Protein AF-A0A382Q3C6-F1 (afdb_monomer)

Structure (mmCIF, N/CA/C/O backbone):
data_AF-A0A382Q3C6-F1
#
_entry.id   AF-A0A382Q3C6-F1
#
loop_
_atom_site.group_PDB
_atom_site.id
_atom_site.type_symbol
_atom_site.label_atom_id
_atom_site.label_alt_id
_atom_site.label_comp_id
_atom_site.label_asym_id
_atom_site.label_entity_id
_atom_site.label_seq_id
_atom_site.pdbx_PDB_ins_code
_atom_site.Cartn_x
_atom_site.Cartn_y
_atom_site.Cartn_z
_atom_site.occupancy
_atom_site.B_iso_or_equiv
_atom_site.auth_seq_id
_atom_site.auth_comp_id
_atom_site.auth_asym_id
_atom_site.auth_atom_id
_atom_site.pdbx_PDB_model_num
ATOM 1 N N . MET A 1 1 ? 88.221 -19.855 -51.950 1.00 51.19 1 MET A N 1
ATOM 2 C CA . MET A 1 1 ? 87.990 -19.784 -50.490 1.00 51.19 1 MET A CA 1
ATOM 3 C C . MET A 1 1 ? 87.296 -18.455 -50.205 1.00 51.19 1 MET A C 1
ATOM 5 O O . MET A 1 1 ? 87.700 -17.485 -50.833 1.00 51.19 1 MET A O 1
ATOM 9 N N . SER A 1 2 ? 86.303 -18.447 -49.304 1.00 45.22 2 SER A N 1
ATOM 10 C CA . SER A 1 2 ? 85.483 -17.310 -48.817 1.00 45.22 2 SER A CA 1
ATOM 11 C C . SER A 1 2 ? 84.097 -17.150 -49.473 1.00 45.22 2 SER A C 1
ATOM 13 O O . SER A 1 2 ? 83.956 -16.713 -50.609 1.00 45.22 2 SER A O 1
ATOM 15 N N . THR A 1 3 ? 83.084 -17.561 -48.707 1.00 49.50 3 THR A N 1
ATOM 16 C CA . THR A 1 3 ? 81.627 -17.556 -48.933 1.00 49.50 3 THR A CA 1
ATOM 17 C C . THR A 1 3 ? 80.999 -16.161 -48.790 1.00 49.50 3 THR A C 1
ATOM 19 O O . THR A 1 3 ? 81.491 -15.381 -47.973 1.00 49.50 3 THR A O 1
ATOM 22 N N . PRO A 1 4 ? 79.880 -15.846 -49.476 1.00 53.28 4 PRO A N 1
ATOM 23 C CA . PRO A 1 4 ? 79.080 -14.667 -49.153 1.00 53.28 4 PRO A CA 1
ATOM 24 C C . PRO A 1 4 ? 78.303 -14.895 -47.845 1.00 53.28 4 PRO A C 1
ATOM 26 O O . PRO A 1 4 ? 77.873 -16.010 -47.557 1.00 53.28 4 PRO A O 1
ATOM 29 N N . GLY A 1 5 ? 78.178 -13.843 -47.035 1.00 53.03 5 GLY A N 1
ATOM 30 C CA . GLY A 1 5 ? 77.416 -13.843 -45.789 1.00 53.03 5 GLY A CA 1
ATOM 31 C C . GLY A 1 5 ? 75.919 -13.704 -46.052 1.00 53.03 5 GLY A C 1
ATOM 32 O O . GLY A 1 5 ? 75.487 -12.833 -46.803 1.00 53.03 5 GLY A O 1
ATOM 33 N N . ASN A 1 6 ? 75.135 -14.567 -45.414 1.00 51.16 6 ASN A N 1
ATOM 34 C CA . ASN A 1 6 ? 73.684 -14.604 -45.532 1.00 51.16 6 ASN A CA 1
ATOM 35 C C . ASN A 1 6 ? 73.108 -13.791 -44.366 1.00 51.16 6 ASN A C 1
ATOM 37 O O . ASN A 1 6 ? 73.085 -14.268 -43.230 1.00 51.16 6 ASN A O 1
ATOM 41 N N . GLU A 1 7 ? 72.639 -12.574 -44.624 1.00 54.22 7 GLU A N 1
ATOM 42 C CA . GLU A 1 7 ? 71.871 -11.807 -43.642 1.00 54.22 7 GLU A CA 1
ATOM 43 C C . GLU A 1 7 ? 70.450 -12.377 -43.551 1.00 54.22 7 GLU A C 1
ATOM 45 O O . GLU A 1 7 ? 69.599 -12.181 -44.419 1.00 54.22 7 GLU A O 1
ATOM 50 N N . SER A 1 8 ? 70.205 -13.147 -42.492 1.00 49.78 8 SER A N 1
ATOM 51 C CA . SER A 1 8 ? 68.915 -13.775 -42.217 1.00 49.78 8 SER A CA 1
ATOM 52 C C . SER A 1 8 ? 68.006 -12.792 -41.469 1.00 49.78 8 SER A C 1
ATOM 54 O O . SER A 1 8 ? 68.088 -12.645 -40.248 1.00 49.78 8 SER A O 1
ATOM 56 N N . TYR A 1 9 ? 67.131 -12.088 -42.193 1.00 54.56 9 TYR A N 1
ATOM 57 C CA . TYR A 1 9 ? 66.094 -11.249 -41.586 1.00 54.56 9 TYR A CA 1
ATOM 58 C C . TYR A 1 9 ? 64.973 -12.127 -41.009 1.00 54.56 9 TYR A C 1
ATOM 60 O O . TYR A 1 9 ? 64.107 -12.649 -41.713 1.00 54.56 9 TYR A O 1
ATOM 68 N N . SER A 1 10 ? 64.987 -12.274 -39.683 1.00 53.72 10 SER A N 1
ATOM 69 C CA . SER A 1 10 ? 63.956 -12.949 -38.892 1.00 53.72 10 SER A CA 1
ATOM 70 C C . SER A 1 10 ? 62.594 -12.255 -39.049 1.00 53.72 10 SER A C 1
ATOM 72 O O . SER A 1 10 ? 62.256 -11.296 -38.354 1.00 53.72 10 SER A O 1
ATOM 74 N N . THR A 1 11 ? 61.768 -12.787 -39.951 1.00 53.44 11 THR A N 1
ATOM 75 C CA . THR A 1 11 ? 60.367 -12.382 -40.176 1.00 53.44 11 THR A CA 1
ATOM 76 C C . THR A 1 11 ? 59.434 -13.031 -39.134 1.00 53.44 11 THR A C 1
ATOM 78 O O . THR A 1 11 ? 58.303 -13.394 -39.423 1.00 53.44 11 THR A O 1
ATOM 81 N N . GLY A 1 12 ? 59.905 -13.220 -37.895 1.00 56.06 12 GLY A N 1
ATOM 82 C CA . GLY A 1 12 ? 59.174 -13.947 -36.846 1.00 56.06 12 GLY A CA 1
ATOM 83 C C . GLY A 1 12 ? 58.426 -13.064 -35.842 1.00 56.06 12 GLY A C 1
ATOM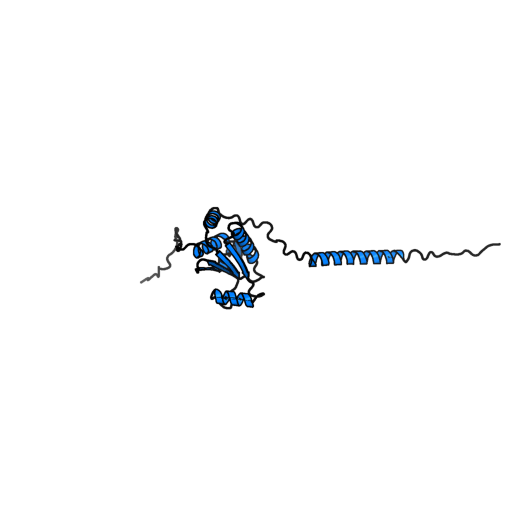 84 O O . GLY A 1 12 ? 57.574 -13.550 -35.108 1.00 56.06 12 GLY A O 1
ATOM 85 N N . ARG A 1 13 ? 58.716 -11.755 -35.784 1.00 55.28 13 ARG A N 1
ATOM 86 C CA . ARG A 1 13 ? 58.197 -10.873 -34.714 1.00 55.28 13 ARG A CA 1
ATOM 87 C C . ARG A 1 13 ? 57.010 -9.990 -35.092 1.00 55.28 13 ARG A C 1
ATOM 89 O O . ARG A 1 13 ? 56.472 -9.313 -34.224 1.00 55.28 13 ARG A O 1
ATOM 96 N N . ARG A 1 14 ? 56.562 -9.995 -36.351 1.00 53.44 14 ARG A N 1
ATOM 97 C CA . ARG A 1 14 ? 55.447 -9.128 -36.786 1.00 53.44 14 ARG A CA 1
ATOM 98 C C . ARG A 1 14 ? 54.067 -9.740 -36.547 1.00 53.44 14 ARG A C 1
ATOM 100 O O . ARG A 1 14 ? 53.105 -8.993 -36.502 1.00 53.44 14 ARG A O 1
ATOM 107 N N . TRP A 1 15 ? 53.967 -11.055 -36.349 1.00 53.06 15 TRP A N 1
ATOM 108 C CA . TRP A 1 15 ? 52.686 -11.754 -36.154 1.00 53.06 15 TRP A CA 1
ATOM 109 C C . TRP A 1 15 ? 52.261 -11.845 -34.681 1.00 53.06 15 TRP A C 1
ATOM 111 O O . TRP A 1 15 ? 51.069 -11.876 -34.393 1.00 53.06 15 TRP A O 1
ATOM 121 N N . GLY A 1 16 ? 53.207 -11.798 -33.735 1.00 58.09 16 GLY A N 1
ATOM 122 C CA . GLY A 1 16 ? 52.897 -11.853 -32.300 1.00 58.09 16 GLY A CA 1
ATOM 123 C C . GLY A 1 16 ? 52.079 -10.654 -31.800 1.00 58.09 16 GLY A C 1
ATOM 124 O O . GLY A 1 16 ? 51.206 -10.818 -30.953 1.00 58.09 16 GLY A O 1
ATOM 125 N N . GLY A 1 17 ? 52.300 -9.463 -32.372 1.00 61.81 17 GLY A N 1
ATOM 126 C CA . GLY A 1 17 ? 51.526 -8.263 -32.034 1.00 61.81 17 GLY A CA 1
ATOM 127 C C . GLY A 1 17 ? 50.055 -8.371 -32.444 1.00 61.81 17 GLY A C 1
ATOM 128 O O . GLY A 1 17 ? 49.174 -8.072 -31.645 1.00 61.81 17 GLY A O 1
ATOM 129 N N . TRP A 1 18 ? 49.783 -8.880 -33.650 1.00 64.19 18 TRP A N 1
ATOM 130 C CA . TRP A 1 18 ? 48.417 -9.065 -34.153 1.00 64.19 18 TRP A CA 1
ATOM 131 C C . TRP A 1 18 ? 47.647 -10.128 -33.375 1.00 64.19 18 TRP A C 1
ATOM 133 O O . TRP A 1 18 ? 46.469 -9.930 -33.093 1.00 64.19 18 TRP A O 1
ATOM 143 N N . VAL A 1 19 ? 48.310 -11.216 -32.972 1.00 75.00 19 VAL A N 1
ATOM 144 C CA . VAL A 1 19 ? 47.696 -12.248 -32.122 1.00 75.00 19 VAL A CA 1
ATOM 145 C C . VAL A 1 19 ? 47.321 -11.674 -30.757 1.00 75.00 19 VAL A C 1
ATOM 147 O O . VAL A 1 19 ? 46.220 -11.922 -30.274 1.00 75.00 19 VAL A O 1
ATOM 150 N N . ASN A 1 20 ? 48.186 -10.850 -30.160 1.00 76.81 20 ASN A N 1
ATOM 151 C CA . ASN A 1 20 ? 47.896 -10.240 -28.864 1.00 76.81 20 ASN A CA 1
ATOM 152 C C . ASN A 1 20 ? 46.769 -9.193 -28.959 1.00 76.81 20 ASN A C 1
ATOM 154 O O . ASN A 1 20 ? 45.892 -9.143 -28.100 1.00 76.81 20 ASN A O 1
ATOM 158 N N . CYS A 1 21 ? 46.732 -8.405 -30.040 1.00 79.19 21 CYS A N 1
ATOM 159 C CA . CYS A 1 21 ? 45.621 -7.492 -30.319 1.00 79.19 21 CYS A CA 1
ATOM 160 C C . CYS A 1 21 ? 44.302 -8.244 -30.540 1.00 79.19 21 CYS A C 1
ATOM 162 O O . CYS A 1 21 ? 43.280 -7.853 -29.981 1.00 79.19 21 CYS A O 1
ATOM 164 N N . ALA A 1 22 ? 44.315 -9.338 -31.305 1.00 83.56 22 ALA A N 1
ATOM 165 C CA . ALA A 1 22 ? 43.134 -10.169 -31.519 1.00 83.56 22 ALA A CA 1
ATOM 166 C C . ALA A 1 22 ? 42.627 -10.775 -30.201 1.00 83.56 22 ALA A C 1
ATOM 168 O O . ALA A 1 22 ? 41.426 -10.756 -29.934 1.00 83.56 22 ALA A O 1
ATOM 169 N N . LEU A 1 23 ? 43.539 -11.239 -29.342 1.00 86.38 23 LEU A N 1
ATOM 170 C CA . LEU A 1 23 ? 43.214 -11.782 -28.025 1.00 86.38 23 LEU A CA 1
ATOM 171 C C . LEU A 1 23 ? 42.621 -10.720 -27.084 1.00 86.38 23 LEU A C 1
ATOM 173 O O . LEU A 1 23 ? 41.664 -10.999 -26.358 1.00 86.38 23 LEU A O 1
ATOM 177 N N . ALA A 1 24 ? 43.142 -9.492 -27.123 1.00 82.94 24 ALA A N 1
ATOM 178 C CA . ALA A 1 24 ? 42.605 -8.373 -26.354 1.00 82.94 24 ALA A CA 1
ATOM 179 C C . ALA A 1 24 ? 41.190 -7.990 -26.818 1.00 82.94 24 ALA A C 1
ATOM 181 O O . ALA A 1 24 ? 40.288 -7.856 -25.991 1.00 82.94 24 ALA A O 1
ATOM 182 N N . VAL A 1 25 ? 40.962 -7.885 -28.132 1.00 89.06 25 VAL A N 1
ATOM 183 C CA . VAL A 1 25 ? 39.633 -7.588 -28.699 1.00 89.06 25 VAL A CA 1
ATOM 184 C C . VAL A 1 25 ? 38.629 -8.689 -28.355 1.00 89.06 25 VAL A C 1
ATOM 186 O O . VAL A 1 25 ? 37.508 -8.390 -27.942 1.00 89.06 25 VAL A O 1
ATOM 189 N N . LEU A 1 26 ? 39.037 -9.957 -28.450 1.00 91.06 26 LEU A N 1
ATOM 190 C CA . LEU A 1 26 ? 38.205 -11.097 -28.068 1.00 91.06 26 LEU A CA 1
ATOM 191 C C . LEU A 1 26 ? 37.822 -11.042 -26.580 1.00 91.06 26 LEU A C 1
ATOM 193 O O . LEU A 1 26 ? 36.671 -11.286 -26.230 1.00 91.06 26 LEU A O 1
ATOM 197 N N . SER A 1 27 ? 38.765 -10.667 -25.712 1.00 87.31 27 SER A N 1
ATOM 198 C CA . SER A 1 27 ? 38.528 -10.528 -24.270 1.00 87.31 27 SER A CA 1
ATOM 199 C C . SER A 1 27 ? 37.534 -9.406 -23.955 1.00 87.31 27 SER A C 1
ATOM 201 O O . SER A 1 27 ? 36.624 -9.596 -23.150 1.00 87.31 27 SER A O 1
ATOM 203 N N . VAL A 1 28 ? 37.649 -8.254 -24.625 1.00 90.50 28 VAL A N 1
ATOM 204 C CA . VAL A 1 28 ? 36.696 -7.140 -24.470 1.00 90.50 28 VAL A CA 1
ATOM 205 C C . VAL A 1 28 ? 35.302 -7.542 -24.950 1.00 90.50 28 VAL A C 1
ATOM 207 O O . VAL A 1 28 ? 34.317 -7.256 -24.271 1.00 90.50 28 VAL A O 1
ATOM 210 N N . LEU A 1 29 ? 35.203 -8.253 -26.076 1.00 91.75 29 LEU A N 1
ATOM 211 C CA . LEU A 1 29 ? 33.927 -8.769 -26.574 1.00 91.75 29 LEU A CA 1
ATOM 212 C C . LEU A 1 29 ? 33.317 -9.808 -25.631 1.00 91.75 29 LEU A C 1
ATOM 214 O O . LEU A 1 29 ? 32.110 -9.779 -25.412 1.00 91.75 29 LEU A O 1
ATOM 218 N N . ALA A 1 30 ? 34.126 -10.684 -25.033 1.00 88.69 30 ALA A N 1
ATOM 219 C CA . ALA A 1 30 ? 33.662 -11.654 -24.045 1.00 88.69 30 ALA A CA 1
ATOM 220 C C . ALA A 1 30 ? 33.126 -10.965 -22.780 1.00 88.69 30 ALA A C 1
ATOM 222 O O . ALA A 1 30 ? 32.053 -11.323 -22.298 1.00 88.69 30 ALA A O 1
ATOM 223 N N . LEU A 1 31 ? 33.816 -9.932 -22.283 1.00 90.50 31 LEU A N 1
ATOM 224 C CA . LEU A 1 31 ? 33.341 -9.122 -21.158 1.00 90.50 31 LEU A CA 1
ATOM 225 C C . LEU A 1 31 ? 32.058 -8.362 -21.505 1.00 90.50 31 LEU A C 1
ATOM 227 O O . LEU A 1 31 ? 31.129 -8.353 -20.703 1.00 90.50 31 LEU A O 1
ATOM 231 N N . ALA A 1 32 ? 31.964 -7.774 -22.700 1.00 86.19 32 ALA A N 1
ATOM 232 C CA . ALA A 1 32 ? 30.757 -7.089 -23.157 1.00 86.19 32 ALA A CA 1
ATOM 233 C C . ALA A 1 32 ? 29.581 -8.062 -23.323 1.00 86.19 32 ALA A C 1
ATOM 235 O O . ALA A 1 32 ? 28.468 -7.762 -22.898 1.00 86.19 32 ALA A O 1
ATOM 236 N N . ALA A 1 33 ? 29.822 -9.249 -23.882 1.00 85.62 33 ALA A N 1
ATOM 237 C CA . ALA A 1 33 ? 28.822 -10.301 -24.013 1.00 85.62 33 ALA A CA 1
ATOM 238 C C . ALA A 1 33 ? 28.379 -10.828 -22.646 1.00 85.62 33 ALA A C 1
ATOM 240 O O . ALA A 1 33 ? 27.190 -11.036 -22.446 1.00 85.62 33 ALA A O 1
ATOM 241 N N . MET A 1 34 ? 29.295 -10.986 -21.687 1.00 84.62 34 MET A N 1
ATOM 242 C CA . MET A 1 34 ? 28.966 -11.409 -20.327 1.00 84.62 34 MET A CA 1
ATOM 243 C C . MET A 1 34 ? 28.228 -10.315 -19.554 1.00 84.62 34 MET A C 1
ATOM 245 O O . MET A 1 34 ? 27.252 -10.620 -18.883 1.00 84.62 34 MET A O 1
ATOM 249 N N . ALA A 1 35 ? 28.609 -9.045 -19.705 1.00 79.06 35 ALA A N 1
ATOM 250 C CA . ALA A 1 35 ? 27.895 -7.905 -19.132 1.00 79.06 35 ALA A CA 1
ATOM 251 C C . ALA A 1 35 ? 26.496 -7.737 -19.744 1.00 79.06 35 ALA A C 1
ATOM 253 O O . ALA A 1 35 ? 25.543 -7.419 -19.034 1.00 79.06 35 ALA A O 1
ATOM 254 N N . ASN A 1 36 ? 26.350 -7.995 -21.045 1.00 83.44 36 ASN A N 1
ATOM 255 C CA . ASN A 1 36 ? 25.067 -7.949 -21.740 1.00 83.44 36 ASN A CA 1
ATOM 256 C C . ASN A 1 36 ? 24.196 -9.166 -21.391 1.00 83.44 36 ASN A C 1
ATOM 258 O O . ASN A 1 36 ? 23.018 -9.021 -21.088 1.00 83.44 36 ASN A O 1
ATOM 262 N N . TYR A 1 37 ? 24.780 -10.363 -21.324 1.00 80.88 37 TYR A N 1
ATOM 263 C CA . TYR A 1 37 ? 24.102 -11.573 -20.862 1.00 80.88 37 TYR A CA 1
ATOM 264 C C . TYR A 1 37 ? 23.666 -11.439 -19.401 1.00 80.88 37 TYR A C 1
ATOM 266 O O . TYR A 1 37 ? 22.549 -11.817 -19.055 1.00 80.88 37 TYR A O 1
ATOM 274 N N . LEU A 1 38 ? 24.503 -10.833 -18.553 1.00 71.81 38 LEU A N 1
ATOM 275 C CA . LEU A 1 38 ? 24.147 -10.495 -17.183 1.00 71.81 38 LEU A CA 1
ATOM 276 C C . LEU A 1 38 ? 23.078 -9.398 -17.158 1.00 71.81 38 LEU A C 1
ATOM 278 O O . LEU A 1 38 ? 22.127 -9.546 -16.420 1.00 71.81 38 LEU A O 1
ATOM 282 N N . SER A 1 39 ? 23.118 -8.378 -18.015 1.00 61.88 39 SER A N 1
ATOM 283 C CA . SER A 1 39 ? 22.039 -7.373 -18.096 1.00 61.88 39 SER A CA 1
ATOM 284 C C . SER A 1 39 ? 20.705 -7.962 -18.571 1.00 61.88 39 SER A C 1
ATOM 286 O O . SER A 1 39 ? 19.646 -7.539 -18.115 1.00 61.88 39 SER A O 1
ATOM 288 N N . TYR A 1 40 ? 20.738 -8.959 -19.458 1.00 65.25 40 TYR A N 1
ATOM 289 C CA . TYR A 1 40 ? 19.542 -9.630 -19.969 1.00 65.25 40 TYR A CA 1
ATOM 290 C C . TYR A 1 40 ? 18.978 -10.654 -18.969 1.00 65.25 40 TYR A C 1
ATOM 292 O O . TYR A 1 40 ? 17.766 -10.749 -18.790 1.00 65.25 40 TYR A O 1
ATOM 300 N N . ARG A 1 41 ? 19.845 -11.410 -18.278 1.00 61.84 41 ARG A N 1
ATOM 301 C CA . ARG A 1 41 ? 19.468 -12.431 -17.277 1.00 61.84 41 ARG A CA 1
ATOM 302 C C . ARG A 1 41 ? 19.195 -11.829 -15.890 1.00 61.84 41 ARG A C 1
ATOM 304 O O . ARG A 1 41 ? 18.350 -12.339 -15.164 1.00 61.84 41 ARG A O 1
ATOM 311 N N . HIS A 1 42 ? 19.900 -10.757 -15.545 1.00 48.28 42 HIS A N 1
ATOM 312 C CA . HIS A 1 42 ? 19.768 -9.923 -14.349 1.00 48.28 42 HIS A CA 1
ATOM 313 C C . HIS A 1 42 ? 19.306 -8.513 -14.750 1.00 48.28 42 HIS A C 1
ATOM 315 O O . HIS A 1 42 ? 19.868 -7.506 -14.315 1.00 48.28 42 HIS A O 1
ATOM 321 N N . TYR A 1 43 ? 18.182 -8.417 -15.474 1.00 42.31 43 TYR A N 1
ATOM 322 C CA . TYR A 1 43 ? 17.296 -7.256 -15.315 1.00 42.31 43 TYR A CA 1
ATOM 323 C C . TYR A 1 43 ? 16.638 -7.366 -13.938 1.00 42.31 43 TYR A C 1
ATOM 325 O O . TYR A 1 43 ? 15.433 -7.570 -13.774 1.00 42.31 43 TYR A O 1
ATOM 333 N N . THR A 1 44 ? 17.482 -7.340 -12.916 1.00 43.38 44 THR A N 1
ATOM 334 C CA . THR A 1 44 ? 17.092 -7.400 -11.535 1.00 43.38 44 THR A CA 1
ATOM 335 C C . THR A 1 44 ? 16.392 -6.081 -11.284 1.00 43.38 44 THR A C 1
ATOM 337 O O . THR A 1 44 ? 16.998 -5.072 -10.944 1.00 43.38 44 THR A O 1
ATOM 340 N N . ARG A 1 45 ? 15.062 -6.115 -11.356 1.00 43.84 45 ARG A N 1
ATOM 341 C CA . ARG A 1 45 ? 14.213 -5.356 -10.436 1.00 43.84 45 ARG A CA 1
ATOM 342 C C . ARG A 1 45 ? 14.476 -5.833 -8.989 1.00 43.84 45 ARG A C 1
ATOM 344 O O . ARG A 1 45 ? 13.537 -6.097 -8.246 1.00 43.84 45 ARG A O 1
ATOM 351 N N . ALA A 1 46 ? 15.744 -6.008 -8.608 1.00 41.84 46 ALA A N 1
ATOM 352 C CA . ALA A 1 46 ? 16.162 -6.273 -7.250 1.00 41.84 46 ALA A CA 1
ATOM 353 C C . ALA A 1 46 ? 16.137 -4.929 -6.548 1.00 41.84 46 ALA A C 1
ATOM 355 O O . ALA A 1 46 ? 17.032 -4.102 -6.683 1.00 41.84 46 ALA A O 1
ATOM 356 N N . SER A 1 47 ? 15.031 -4.743 -5.836 1.00 41.97 47 SER A N 1
ATOM 357 C CA . SER A 1 47 ? 15.107 -4.345 -4.440 1.00 41.97 47 SER A CA 1
ATOM 358 C C . SER A 1 47 ? 15.952 -3.104 -4.161 1.00 41.97 47 SER A C 1
ATOM 360 O O . SER A 1 47 ? 16.813 -3.121 -3.293 1.00 41.97 47 SER A O 1
ATOM 362 N N . VAL A 1 48 ? 15.553 -1.963 -4.732 1.00 43.94 48 VAL A N 1
ATOM 363 C CA . VAL A 1 48 ? 15.635 -0.684 -3.991 1.00 43.94 48 VAL A CA 1
ATOM 364 C C . VAL A 1 48 ? 14.523 -0.668 -2.926 1.00 43.94 48 VAL A C 1
ATOM 366 O O . VAL A 1 48 ? 13.652 0.192 -2.890 1.00 43.94 48 VAL A O 1
ATOM 369 N N . ALA A 1 49 ? 14.496 -1.725 -2.125 1.00 49.25 49 ALA A N 1
ATOM 370 C CA . ALA A 1 49 ? 13.707 -1.899 -0.914 1.00 49.25 49 ALA A CA 1
ATOM 371 C C . ALA A 1 49 ? 14.646 -2.347 0.217 1.00 49.25 49 ALA A C 1
ATOM 373 O O . ALA A 1 49 ? 14.224 -2.936 1.205 1.00 49.25 49 ALA A O 1
ATOM 374 N N . GLU A 1 50 ? 15.949 -2.125 0.039 1.00 38.75 50 GLU A N 1
ATOM 375 C CA . GLU A 1 50 ? 16.955 -2.402 1.043 1.00 38.75 50 GLU A CA 1
ATOM 376 C C . GLU A 1 50 ? 16.878 -1.265 2.072 1.00 38.75 50 GLU A C 1
ATOM 378 O O . GLU A 1 50 ? 17.345 -0.152 1.840 1.00 38.75 50 GLU A O 1
ATOM 383 N N . ASN A 1 51 ? 16.205 -1.562 3.186 1.00 41.56 51 ASN A N 1
ATOM 384 C CA . ASN A 1 51 ? 16.166 -0.782 4.427 1.00 41.56 51 ASN A CA 1
ATOM 385 C C . ASN A 1 51 ? 15.319 0.497 4.410 1.00 41.56 51 ASN A C 1
ATOM 387 O O . ASN A 1 51 ? 15.793 1.583 4.740 1.00 41.56 51 ASN A O 1
ATOM 391 N N . ILE A 1 52 ? 14.027 0.372 4.106 1.00 52.19 52 ILE A N 1
ATOM 392 C CA . ILE A 1 52 ? 13.059 1.322 4.666 1.00 52.19 52 ILE A CA 1
ATOM 393 C C . ILE A 1 52 ? 12.467 0.630 5.898 1.00 52.19 52 ILE A C 1
ATOM 395 O O . ILE A 1 52 ? 11.537 -0.165 5.764 1.00 52.19 52 ILE A O 1
ATOM 399 N N . ASP A 1 53 ? 13.031 0.904 7.079 1.00 54.69 53 ASP A N 1
ATOM 400 C CA . ASP A 1 53 ? 12.493 0.469 8.378 1.00 54.69 53 ASP A CA 1
ATOM 401 C C . ASP A 1 53 ? 11.143 1.158 8.627 1.00 54.69 53 ASP A C 1
ATOM 403 O O . ASP A 1 53 ? 11.022 2.167 9.319 1.00 54.69 53 ASP A O 1
ATOM 407 N N . LEU A 1 54 ? 10.097 0.636 7.993 1.00 64.50 54 LEU A N 1
ATOM 408 C CA . LEU A 1 54 ? 8.713 0.991 8.277 1.00 64.50 54 LEU A CA 1
ATOM 409 C C . LEU A 1 54 ? 8.248 0.102 9.427 1.00 64.50 54 LEU A C 1
ATOM 411 O O . LEU A 1 54 ? 7.494 -0.841 9.194 1.00 64.50 54 LEU A O 1
ATOM 415 N N . GLU A 1 55 ? 8.737 0.312 10.650 1.00 69.31 55 GLU A N 1
ATOM 416 C CA . GLU A 1 55 ? 8.200 -0.380 11.829 1.00 69.31 55 GLU A CA 1
ATOM 417 C C . GLU A 1 55 ? 6.733 0.006 12.046 1.00 69.31 55 GLU A C 1
ATOM 419 O O . GLU A 1 55 ? 6.356 1.161 11.871 1.00 69.31 55 GLU A O 1
ATOM 424 N N . PHE A 1 56 ? 5.888 -0.979 12.373 1.00 80.12 56 PHE A N 1
ATOM 425 C CA . PHE A 1 56 ? 4.481 -0.698 12.641 1.00 80.12 56 PHE A CA 1
ATOM 426 C C . PHE A 1 56 ? 4.346 -0.225 14.077 1.00 80.12 56 PHE A C 1
ATOM 428 O O . PHE A 1 56 ? 5.003 -0.743 14.979 1.00 80.12 56 PHE A O 1
ATOM 435 N N . SER A 1 57 ? 3.427 0.703 14.313 1.00 80.94 57 SER A N 1
ATOM 436 C CA . SER A 1 57 ? 2.992 0.968 15.674 1.00 80.94 57 SER A CA 1
ATOM 437 C C . SER A 1 57 ? 2.290 -0.262 16.260 1.00 80.94 57 SER A C 1
ATOM 439 O O . SER A 1 57 ? 1.568 -0.991 15.572 1.00 80.94 57 SER A O 1
ATOM 441 N N . SER A 1 58 ? 2.419 -0.448 17.574 1.00 80.75 58 SER A N 1
ATOM 442 C CA . SER A 1 58 ? 1.735 -1.520 18.313 1.00 80.75 58 SER A CA 1
ATOM 443 C C . SER A 1 58 ? 0.214 -1.526 18.099 1.00 80.75 58 SER A C 1
ATOM 445 O O . SER A 1 58 ? -0.423 -2.577 18.133 1.00 80.75 58 SER A O 1
ATOM 447 N N . ARG A 1 59 ? -0.385 -0.359 17.821 1.00 81.44 59 ARG A N 1
ATOM 448 C CA . ARG A 1 59 ? -1.814 -0.226 17.499 1.00 81.44 59 ARG A CA 1
ATOM 449 C C . ARG A 1 59 ? -2.170 -0.853 16.153 1.00 81.44 59 ARG A C 1
ATOM 451 O O . ARG A 1 59 ? -3.185 -1.540 16.066 1.00 81.44 59 ARG A O 1
ATOM 458 N N . THR A 1 60 ? -1.353 -0.627 15.125 1.00 85.69 60 THR A N 1
ATOM 459 C CA . THR A 1 60 ? -1.568 -1.206 13.792 1.00 85.69 60 THR A CA 1
ATOM 460 C C . THR A 1 60 ? -1.459 -2.726 13.843 1.00 85.69 60 THR A C 1
ATOM 462 O O . THR A 1 60 ? -2.308 -3.414 13.286 1.00 85.69 60 THR A O 1
ATOM 465 N N . GLU A 1 61 ? -0.486 -3.268 14.578 1.00 87.06 61 GLU A N 1
ATOM 466 C CA . GLU A 1 61 ? -0.353 -4.721 14.730 1.00 87.06 61 GLU A CA 1
ATOM 467 C C . GLU A 1 61 ? -1.568 -5.362 15.406 1.00 87.06 61 GLU A C 1
ATOM 469 O O . GLU A 1 61 ? -2.061 -6.388 14.940 1.00 87.06 61 GLU A O 1
ATOM 474 N N . LEU A 1 62 ? -2.081 -4.757 16.482 1.00 86.44 62 LEU A N 1
ATOM 475 C CA . LEU A 1 62 ? -3.281 -5.253 17.159 1.00 86.44 62 LEU A CA 1
ATOM 476 C C . LEU A 1 62 ? -4.504 -5.227 16.237 1.00 86.44 62 LEU A C 1
ATOM 478 O O . LEU A 1 62 ? -5.240 -6.210 16.180 1.00 86.44 62 LEU A O 1
ATOM 482 N N . MET A 1 63 ? -4.686 -4.142 15.482 1.00 89.94 63 MET A N 1
ATOM 483 C CA . MET A 1 63 ? -5.780 -4.016 14.520 1.00 89.94 63 MET A CA 1
ATOM 484 C C . MET A 1 63 ? -5.692 -5.075 13.413 1.00 89.94 63 MET A C 1
ATOM 486 O O . MET A 1 63 ? -6.698 -5.697 13.081 1.00 89.94 63 MET A O 1
ATOM 490 N N . LEU A 1 64 ? -4.490 -5.348 12.897 1.00 88.31 64 LEU A N 1
ATOM 491 C CA . LEU A 1 64 ? -4.291 -6.383 11.883 1.00 88.31 64 LEU A CA 1
ATOM 492 C C . LEU A 1 64 ? -4.514 -7.794 12.421 1.00 88.31 64 LEU A C 1
ATOM 494 O O . LEU A 1 64 ? -5.018 -8.632 11.683 1.00 88.31 64 LEU A O 1
ATOM 498 N N . ARG A 1 65 ? -4.195 -8.070 13.689 1.00 87.75 65 ARG A N 1
ATOM 499 C CA . ARG A 1 65 ? -4.497 -9.369 14.319 1.00 87.75 65 ARG A CA 1
ATOM 500 C C . ARG A 1 65 ? -5.993 -9.605 14.518 1.00 87.75 65 ARG A C 1
ATOM 502 O O . ARG A 1 65 ? -6.420 -10.752 14.534 1.00 87.75 65 ARG A O 1
ATOM 509 N N . GLN A 1 66 ? -6.762 -8.536 14.713 1.00 87.75 66 GLN A N 1
ATOM 510 C CA . GLN A 1 66 ? -8.214 -8.595 14.902 1.00 87.75 66 GLN A CA 1
ATOM 511 C C . GLN A 1 66 ? -8.995 -8.617 13.585 1.00 87.75 66 GLN A C 1
ATOM 513 O O . GLN A 1 66 ? -10.190 -8.887 13.603 1.00 87.75 66 GLN A O 1
ATOM 518 N N . LEU A 1 67 ? -8.338 -8.322 12.462 1.00 89.00 67 LEU A N 1
ATOM 519 C CA . LEU A 1 67 ? -8.956 -8.312 11.146 1.00 89.00 67 LEU A CA 1
ATOM 520 C C . LEU A 1 67 ? -9.318 -9.741 10.712 1.00 89.00 67 LEU A C 1
ATOM 522 O O . LEU A 1 67 ? -8.433 -10.573 10.505 1.00 89.00 67 LEU A O 1
ATOM 526 N N . ASP A 1 68 ? -10.612 -9.998 10.553 1.00 89.06 68 ASP A N 1
ATOM 527 C CA . ASP A 1 68 ? -11.205 -11.299 10.225 1.00 89.06 68 ASP A CA 1
ATOM 528 C C . ASP A 1 68 ? -11.833 -11.350 8.820 1.00 89.06 68 ASP A C 1
ATOM 530 O O . ASP A 1 68 ? -12.087 -12.427 8.280 1.00 89.06 68 ASP A O 1
ATOM 534 N N . ASN A 1 69 ? -12.039 -10.194 8.194 1.00 89.12 69 ASN A N 1
ATOM 535 C CA . ASN A 1 69 ? -12.541 -10.060 6.833 1.00 89.12 69 ASN A CA 1
ATOM 536 C C . ASN A 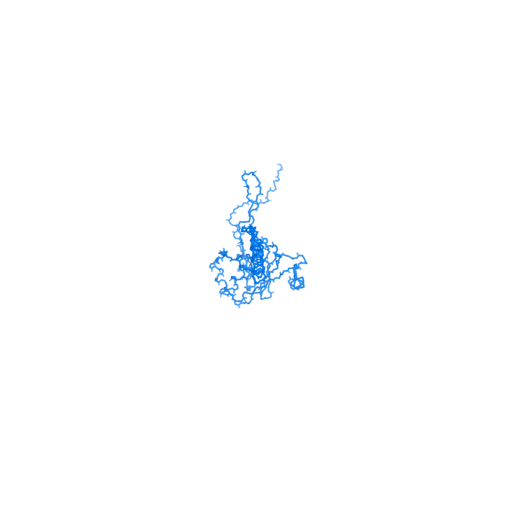1 69 ? -11.414 -9.838 5.810 1.00 89.12 69 ASN A C 1
ATOM 538 O O . ASN A 1 69 ? -10.404 -9.191 6.084 1.00 89.12 69 ASN A O 1
ATOM 542 N N . GLU A 1 70 ? -11.621 -10.326 4.585 1.00 92.50 70 GLU A N 1
ATOM 543 C CA . GLU A 1 70 ? -10.703 -10.079 3.469 1.00 92.50 70 GLU A CA 1
ATOM 544 C C . GLU A 1 70 ? -10.772 -8.612 3.024 1.00 92.50 70 GLU A C 1
ATOM 546 O O . GLU A 1 70 ? -11.856 -8.044 2.848 1.00 92.50 70 GLU A O 1
ATOM 551 N N . VAL A 1 71 ? -9.601 -7.997 2.844 1.00 94.38 71 VAL A N 1
ATOM 552 C CA . VAL A 1 71 ? -9.455 -6.606 2.412 1.00 94.38 71 VAL A CA 1
ATOM 553 C C . VAL A 1 71 ? -8.643 -6.577 1.131 1.00 94.38 71 VAL A C 1
ATOM 555 O O . VAL A 1 71 ? -7.456 -6.904 1.119 1.00 94.38 71 VAL A O 1
ATOM 558 N N . ASN A 1 72 ? -9.288 -6.145 0.052 1.00 94.94 72 ASN A N 1
ATOM 559 C CA . ASN A 1 72 ? -8.673 -6.007 -1.257 1.00 94.94 72 ASN A CA 1
ATOM 560 C C . ASN A 1 72 ? -8.201 -4.571 -1.467 1.00 94.94 72 ASN A C 1
ATOM 562 O O . ASN A 1 72 ? -8.980 -3.623 -1.397 1.00 94.94 72 ASN A O 1
ATOM 566 N N . VAL A 1 73 ? -6.915 -4.413 -1.755 1.00 95.62 73 VAL A N 1
ATOM 567 C CA . VAL A 1 73 ? -6.270 -3.118 -1.955 1.00 95.62 73 VAL A CA 1
ATOM 568 C C . VAL A 1 73 ? -5.824 -2.983 -3.407 1.00 95.62 73 VAL A C 1
ATOM 570 O O . VAL A 1 73 ? -4.963 -3.717 -3.881 1.00 95.62 73 VAL A O 1
ATOM 573 N N . THR A 1 74 ? -6.374 -2.022 -4.140 1.00 94.62 74 THR A N 1
ATOM 574 C CA . THR A 1 74 ? -5.949 -1.719 -5.511 1.00 94.62 74 THR A CA 1
ATOM 575 C C . THR A 1 74 ? -5.050 -0.486 -5.507 1.00 94.62 74 THR A C 1
ATOM 577 O O . THR A 1 74 ? -5.494 0.616 -5.192 1.00 94.62 74 THR A O 1
ATOM 580 N N . VAL A 1 75 ? -3.779 -0.658 -5.870 1.00 93.62 75 VAL A N 1
ATOM 581 C CA . VAL A 1 75 ? -2.806 0.434 -6.007 1.00 93.62 75 VAL A CA 1
ATOM 582 C C . VAL A 1 75 ? -2.847 0.939 -7.442 1.00 93.62 75 VAL A C 1
ATOM 584 O O . VAL A 1 75 ? -2.347 0.282 -8.353 1.00 93.62 75 VAL A O 1
ATOM 587 N N . PHE A 1 76 ? -3.449 2.105 -7.640 1.00 91.50 76 PHE A N 1
ATOM 588 C CA . PHE A 1 76 ? -3.659 2.730 -8.939 1.00 91.50 76 PHE A CA 1
ATOM 589 C C . PHE A 1 76 ? -2.670 3.885 -9.139 1.00 91.50 76 PHE A C 1
ATOM 591 O O . PHE A 1 76 ? -2.981 5.047 -8.871 1.00 91.50 76 PHE A O 1
ATOM 598 N N . TYR A 1 77 ? -1.438 3.546 -9.525 1.00 87.38 77 TYR A N 1
ATOM 599 C CA . TYR A 1 77 ? -0.294 4.466 -9.574 1.00 87.38 77 TYR A CA 1
ATOM 600 C C . TYR A 1 77 ? 0.382 4.466 -10.943 1.00 87.38 77 TYR A C 1
ATOM 602 O O . TYR A 1 77 ? 0.559 3.411 -11.562 1.00 87.38 77 TYR A O 1
ATOM 610 N N . ASP A 1 78 ? 0.848 5.644 -11.350 1.00 83.06 78 ASP A N 1
ATOM 611 C CA . ASP A 1 78 ? 1.720 5.804 -12.512 1.00 83.06 78 ASP A CA 1
ATOM 612 C C . ASP A 1 78 ? 3.155 5.335 -12.176 1.00 83.06 78 ASP A C 1
ATOM 614 O O . ASP A 1 78 ? 3.543 5.220 -11.009 1.00 83.06 78 ASP A O 1
ATOM 618 N N . GLU A 1 79 ? 3.961 4.988 -13.188 1.00 72.44 79 GLU A N 1
ATOM 619 C CA . GLU A 1 79 ? 5.293 4.390 -12.963 1.00 72.44 79 GLU A CA 1
ATOM 620 C C . GLU A 1 79 ? 6.347 5.383 -12.452 1.00 72.44 79 GLU A C 1
ATOM 622 O O . GLU A 1 79 ? 7.302 4.966 -11.800 1.00 72.44 79 GLU A O 1
ATOM 627 N N . GLU A 1 80 ? 6.151 6.674 -12.715 1.00 69.75 80 GLU A N 1
ATOM 628 C CA . GLU A 1 80 ? 7.098 7.758 -12.413 1.00 69.75 80 GLU A CA 1
ATOM 629 C C . GLU A 1 80 ? 7.035 8.226 -10.950 1.00 69.75 80 GLU A C 1
ATOM 631 O O . GLU A 1 80 ? 7.865 9.008 -10.488 1.00 69.75 80 GLU A O 1
ATOM 636 N N . GLU A 1 81 ? 6.057 7.735 -10.191 1.00 73.19 81 GLU A N 1
ATOM 637 C CA . GLU A 1 81 ? 5.790 8.216 -8.847 1.00 73.19 81 GLU A CA 1
ATOM 638 C C . GLU A 1 81 ? 6.758 7.593 -7.827 1.00 73.19 81 GLU A C 1
ATOM 640 O O . GLU A 1 81 ? 6.647 6.417 -7.469 1.00 73.19 81 GLU A O 1
ATOM 645 N N . SER A 1 82 ? 7.676 8.403 -7.288 1.00 75.06 82 SER A N 1
ATOM 646 C CA . SER A 1 82 ? 8.670 7.980 -6.279 1.00 75.06 82 SER A CA 1
ATOM 647 C C . SER A 1 82 ? 8.043 7.311 -5.046 1.00 75.06 82 SER A C 1
ATOM 649 O O . SER A 1 82 ? 8.613 6.407 -4.437 1.00 75.06 82 SER A O 1
ATOM 651 N N . THR A 1 83 ? 6.818 7.709 -4.700 1.00 76.81 83 THR A N 1
ATOM 652 C CA . THR A 1 83 ? 6.073 7.180 -3.548 1.00 76.81 83 THR A CA 1
ATOM 653 C C . THR A 1 83 ? 5.512 5.784 -3.787 1.00 76.81 83 THR A C 1
ATOM 655 O O . THR A 1 83 ? 5.155 5.104 -2.828 1.00 76.81 83 THR A O 1
ATOM 658 N N . ARG A 1 84 ? 5.455 5.320 -5.041 1.00 84.31 84 ARG A N 1
ATOM 659 C CA . ARG A 1 84 ? 4.935 3.991 -5.377 1.00 84.31 84 ARG A CA 1
ATOM 660 C C . ARG A 1 84 ? 5.715 2.890 -4.670 1.00 84.31 84 ARG A C 1
ATOM 662 O O . ARG A 1 84 ? 5.107 1.957 -4.162 1.00 84.31 84 ARG A O 1
ATOM 669 N N . VAL A 1 85 ? 7.043 3.010 -4.619 1.00 84.56 85 VAL A N 1
ATOM 670 C CA . VAL A 1 85 ? 7.906 2.025 -3.950 1.00 84.56 85 VAL A CA 1
ATOM 671 C C . VAL A 1 85 ? 7.549 1.944 -2.467 1.00 84.56 85 VAL A C 1
ATOM 673 O O . VAL A 1 85 ? 7.233 0.865 -1.984 1.00 84.56 85 VAL A O 1
ATOM 676 N N . LEU A 1 86 ? 7.466 3.090 -1.782 1.00 84.25 86 LEU A N 1
ATOM 677 C CA . LEU A 1 86 ? 7.076 3.167 -0.368 1.00 84.25 86 LEU A CA 1
ATOM 678 C C . LEU A 1 86 ? 5.693 2.558 -0.102 1.00 84.25 86 LEU A C 1
ATOM 680 O O . LEU A 1 86 ? 5.518 1.821 0.862 1.00 84.25 86 LEU A O 1
ATOM 684 N N . VAL A 1 87 ? 4.714 2.842 -0.966 1.00 89.12 87 VAL A N 1
ATOM 685 C CA . VAL A 1 87 ? 3.354 2.292 -0.859 1.00 89.12 87 VAL A CA 1
ATOM 686 C C . VAL A 1 87 ? 3.354 0.775 -1.012 1.00 89.12 87 VAL A C 1
ATOM 688 O O . VAL A 1 87 ? 2.719 0.085 -0.218 1.00 89.12 87 VAL A O 1
ATOM 691 N N . LEU A 1 88 ? 4.057 0.251 -2.018 1.00 90.12 88 LEU A N 1
ATOM 692 C CA . LEU A 1 88 ? 4.113 -1.186 -2.274 1.00 90.12 88 LEU A CA 1
ATOM 693 C C . LEU A 1 88 ? 4.855 -1.928 -1.162 1.00 90.12 88 LEU A C 1
ATOM 695 O O . LEU A 1 88 ? 4.378 -2.971 -0.729 1.00 90.12 88 LEU A O 1
ATOM 699 N N . GLU A 1 89 ? 5.978 -1.3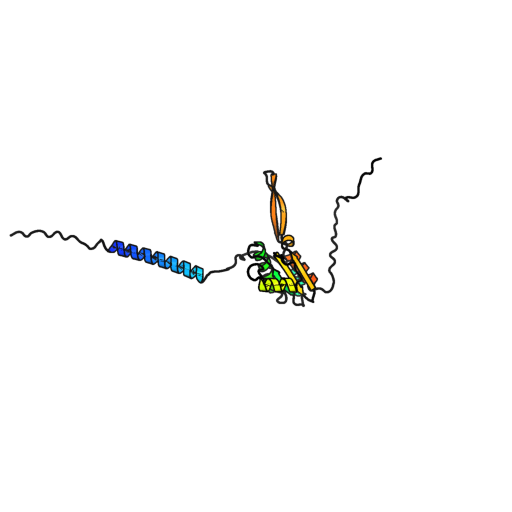97 -0.678 1.00 88.12 89 GLU A N 1
ATOM 700 C CA . GLU A 1 89 ? 6.712 -1.991 0.445 1.00 88.12 89 GLU A CA 1
ATOM 701 C C . GLU A 1 89 ? 5.873 -1.990 1.726 1.00 88.12 89 GLU A C 1
ATOM 703 O O . GLU A 1 89 ? 5.761 -3.016 2.398 1.00 88.12 89 GLU A O 1
ATOM 708 N N . LEU A 1 90 ? 5.179 -0.884 2.009 1.00 89.44 90 LEU A N 1
ATOM 709 C CA . LEU A 1 90 ? 4.264 -0.819 3.140 1.00 89.44 90 LEU A CA 1
ATOM 710 C C . LEU A 1 90 ? 3.143 -1.866 3.010 1.00 89.44 90 LEU A C 1
ATOM 712 O O . LEU A 1 90 ? 2.915 -2.632 3.942 1.00 89.44 90 LEU A O 1
ATOM 716 N N . LEU A 1 91 ? 2.474 -1.959 1.855 1.00 92.12 91 LEU A N 1
ATOM 717 C CA . LEU A 1 91 ? 1.387 -2.925 1.631 1.00 92.12 91 LEU A CA 1
ATOM 718 C C . LEU A 1 91 ? 1.849 -4.386 1.667 1.00 92.12 91 LEU A C 1
ATOM 720 O O . LEU A 1 91 ? 1.124 -5.231 2.190 1.00 92.12 91 LEU A O 1
ATOM 724 N N . LYS A 1 92 ? 3.060 -4.692 1.186 1.00 91.31 92 LYS A N 1
ATOM 725 C CA . LYS A 1 92 ? 3.672 -6.017 1.372 1.00 91.31 92 LYS A CA 1
ATOM 726 C C . LYS A 1 92 ? 3.800 -6.361 2.848 1.00 91.31 92 LYS A C 1
ATOM 728 O O . LYS A 1 92 ? 3.502 -7.489 3.233 1.00 91.31 92 LYS A O 1
ATOM 733 N N . LYS A 1 93 ? 4.196 -5.394 3.679 1.00 89.19 93 LYS A N 1
ATOM 734 C CA . LYS A 1 93 ? 4.281 -5.591 5.127 1.00 89.19 93 LYS A CA 1
ATOM 735 C C . LYS A 1 93 ? 2.905 -5.860 5.745 1.00 89.19 93 LYS A C 1
ATOM 737 O O . LYS A 1 93 ? 2.782 -6.776 6.553 1.00 89.19 93 LYS A O 1
ATOM 742 N N . TYR A 1 94 ? 1.865 -5.131 5.325 1.00 91.62 94 TYR A N 1
ATOM 743 C CA . TYR A 1 94 ? 0.481 -5.398 5.747 1.00 91.62 94 TYR A CA 1
ATOM 744 C C . TYR A 1 94 ? 0.032 -6.819 5.376 1.00 91.62 94 TYR A C 1
ATOM 746 O O . TYR A 1 94 ? -0.481 -7.535 6.232 1.00 91.62 94 TYR A O 1
ATOM 754 N N . GLN A 1 95 ? 0.280 -7.249 4.135 1.00 92.56 95 GLN A N 1
ATOM 755 C CA . GLN A 1 95 ? -0.040 -8.603 3.671 1.00 92.56 95 GLN A CA 1
ATOM 756 C C . GLN A 1 95 ? 0.737 -9.684 4.440 1.00 92.56 95 GLN A C 1
ATOM 758 O O . GLN A 1 95 ? 0.207 -10.762 4.703 1.00 92.56 95 GLN A O 1
ATOM 763 N N . HIS A 1 96 ? 1.996 -9.418 4.798 1.00 90.31 96 HIS A N 1
ATOM 764 C CA . HIS A 1 96 ? 2.798 -10.346 5.593 1.00 90.31 96 HIS A CA 1
ATOM 765 C C . HIS A 1 96 ? 2.280 -10.466 7.033 1.00 90.31 96 HIS A C 1
ATOM 767 O O . HIS A 1 96 ? 2.274 -11.558 7.593 1.00 90.31 96 HIS A O 1
ATOM 773 N N . ALA A 1 97 ? 1.816 -9.357 7.617 1.00 89.69 97 ALA A N 1
ATOM 774 C CA . ALA A 1 97 ? 1.242 -9.332 8.959 1.00 89.69 97 ALA A CA 1
ATOM 775 C C . ALA A 1 97 ? -0.138 -10.010 9.031 1.00 89.69 97 ALA A C 1
ATOM 777 O O . ALA A 1 97 ? -0.436 -10.671 10.024 1.00 89.69 97 ALA A O 1
ATOM 778 N N . ASN A 1 98 ? -0.972 -9.870 7.995 1.00 91.50 98 ASN A N 1
ATOM 779 C CA . ASN A 1 98 ? -2.233 -10.599 7.873 1.00 91.50 98 ASN A CA 1
ATOM 780 C C . ASN A 1 98 ? -2.506 -10.984 6.399 1.00 91.50 98 ASN A C 1
ATOM 782 O O . ASN A 1 98 ? -2.768 -10.096 5.582 1.00 91.50 98 ASN A O 1
ATOM 786 N N . PRO A 1 99 ? -2.528 -12.292 6.055 1.00 92.31 99 PRO A N 1
ATOM 787 C CA . PRO A 1 99 ? -2.796 -12.776 4.696 1.00 92.31 99 PRO A CA 1
ATOM 788 C C . PRO A 1 99 ? -4.161 -12.385 4.109 1.00 92.31 99 PRO A C 1
ATOM 790 O O . PRO A 1 99 ? -4.357 -12.522 2.899 1.00 92.31 99 PRO A O 1
ATOM 793 N N . LEU A 1 100 ? -5.105 -11.928 4.941 1.00 93.12 100 LEU A N 1
ATOM 794 C CA . LEU A 1 100 ? -6.404 -11.400 4.512 1.00 93.12 100 LEU A CA 1
ATOM 795 C C . LEU A 1 100 ? -6.293 -10.027 3.838 1.00 93.12 100 LEU A C 1
ATOM 797 O O . LEU A 1 100 ? -7.207 -9.631 3.117 1.00 93.12 100 LEU A O 1
ATOM 801 N N . VAL A 1 101 ? -5.186 -9.305 4.033 1.00 94.50 101 VAL A N 1
ATOM 802 C CA . VAL A 1 101 ? -4.904 -8.068 3.301 1.00 94.50 101 VAL A CA 1
ATOM 803 C C . VAL A 1 101 ? -4.209 -8.427 1.994 1.00 94.50 101 VAL A C 1
ATOM 805 O O . VAL A 1 101 ? -3.023 -8.752 1.968 1.00 94.50 101 VAL A O 1
ATOM 808 N N . ARG A 1 102 ? -4.942 -8.355 0.885 1.00 94.19 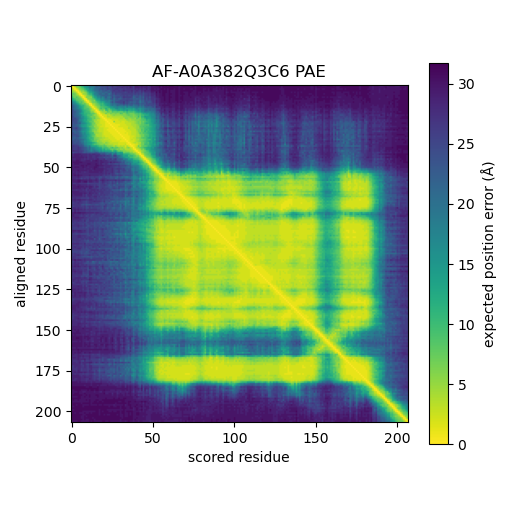102 ARG A N 1
ATOM 809 C CA . ARG A 1 102 ? -4.404 -8.604 -0.456 1.00 94.19 102 ARG A CA 1
ATOM 810 C C . ARG A 1 102 ? -4.278 -7.300 -1.205 1.00 94.19 102 ARG A C 1
ATOM 812 O O . ARG A 1 102 ? -5.185 -6.477 -1.159 1.00 94.19 102 ARG A O 1
ATOM 819 N N . PHE A 1 103 ? -3.193 -7.125 -1.953 1.00 94.50 103 PHE A N 1
ATOM 820 C CA . PHE A 1 103 ? -3.057 -5.961 -2.819 1.00 94.50 103 PHE A CA 1
ATOM 821 C C . PHE A 1 103 ? -2.740 -6.333 -4.266 1.00 94.50 103 PHE A C 1
ATOM 823 O O . PHE A 1 103 ? -2.082 -7.330 -4.551 1.00 94.50 103 PHE A O 1
ATOM 830 N N . THR A 1 104 ? -3.218 -5.508 -5.194 1.00 92.81 104 THR A N 1
ATOM 831 C CA . THR A 1 104 ? -2.921 -5.592 -6.627 1.00 92.81 104 THR A CA 1
ATOM 832 C C . THR A 1 104 ? -2.500 -4.220 -7.126 1.00 92.81 104 THR A C 1
ATOM 834 O O . THR A 1 104 ? -3.184 -3.227 -6.884 1.00 92.81 104 THR A O 1
ATOM 837 N N . ALA A 1 105 ? -1.379 -4.153 -7.838 1.00 92.12 105 ALA A N 1
ATOM 838 C CA . ALA A 1 105 ? -0.937 -2.932 -8.496 1.00 92.12 105 ALA A CA 1
ATOM 839 C C . ALA A 1 105 ? -1.466 -2.889 -9.933 1.00 92.12 105 ALA A C 1
ATOM 841 O O . ALA A 1 105 ? -1.313 -3.856 -10.676 1.00 92.12 105 ALA A O 1
ATOM 842 N N . VAL A 1 106 ? -2.066 -1.766 -10.319 1.00 91.44 106 VAL A N 1
ATOM 843 C CA . VAL A 1 106 ? -2.571 -1.515 -11.672 1.00 91.44 106 VAL A CA 1
ATOM 844 C C . VAL A 1 106 ? -1.975 -0.206 -12.163 1.00 91.44 106 VAL A C 1
ATOM 846 O O . VAL A 1 106 ? -2.139 0.833 -11.524 1.00 91.44 106 VAL A O 1
ATOM 849 N N . ASN A 1 107 ? -1.288 -0.253 -13.304 1.00 89.69 107 ASN A N 1
ATOM 850 C CA . ASN A 1 107 ? -0.723 0.940 -13.923 1.00 89.69 107 ASN A CA 1
ATOM 851 C C . ASN A 1 107 ? -1.700 1.516 -14.972 1.00 89.69 107 ASN A C 1
ATOM 853 O O . ASN A 1 107 ? -1.949 0.850 -15.982 1.00 89.69 107 ASN A O 1
ATOM 857 N N . PRO A 1 108 ? -2.221 2.748 -14.792 1.00 86.75 108 PRO A N 1
ATOM 858 C CA . PRO A 1 108 ? -3.181 3.353 -15.719 1.00 86.75 108 PRO A CA 1
ATOM 859 C C . PRO A 1 108 ? -2.634 3.539 -17.138 1.00 86.75 108 PRO A C 1
ATOM 861 O O . PRO A 1 108 ? -3.370 3.392 -18.114 1.00 86.75 108 PRO A O 1
ATOM 864 N N . LEU A 1 109 ? -1.341 3.857 -17.243 1.00 86.62 109 LEU A N 1
ATOM 865 C CA . LEU A 1 109 ? -0.658 4.185 -18.494 1.00 86.62 109 LEU A CA 1
ATOM 866 C C . LEU A 1 109 ? -0.235 2.932 -19.267 1.00 86.62 109 LEU A C 1
ATOM 868 O O . LEU A 1 109 ? -0.320 2.904 -20.492 1.00 86.62 109 LEU A O 1
ATOM 872 N N . ARG A 1 110 ? 0.202 1.881 -18.564 1.00 87.50 110 ARG A N 1
ATOM 873 C CA . ARG A 1 110 ? 0.664 0.628 -19.191 1.00 87.50 110 ARG A CA 1
ATOM 874 C C . ARG A 1 110 ? -0.452 -0.371 -19.441 1.00 87.50 110 ARG A C 1
ATOM 876 O O . ARG A 1 110 ? -0.373 -1.137 -20.396 1.00 87.50 110 ARG A O 1
ATOM 883 N N . GLU A 1 111 ? -1.472 -0.383 -18.588 1.00 89.31 111 GLU A N 1
ATOM 884 C CA . GLU A 1 111 ? -2.552 -1.370 -18.611 1.00 89.31 111 GLU A CA 1
ATOM 885 C C . GLU A 1 111 ? -3.927 -0.684 -18.734 1.00 89.31 111 GLU A C 1
ATOM 887 O O . GLU A 1 111 ? -4.794 -0.861 -17.872 1.00 89.31 111 GLU A O 1
ATOM 892 N N . PRO A 1 112 ? -4.190 0.076 -19.818 1.00 89.31 112 PRO A N 1
ATOM 893 C CA . PRO A 1 112 ? -5.403 0.887 -19.943 1.00 89.31 112 PRO A CA 1
ATOM 894 C C . PRO A 1 112 ? -6.695 0.057 -19.903 1.00 89.31 112 PRO A C 1
ATOM 896 O O . PRO A 1 112 ? -7.734 0.545 -19.464 1.00 89.31 112 PRO A O 1
ATOM 899 N N . ALA A 1 113 ? -6.656 -1.208 -20.334 1.00 91.50 113 ALA A N 1
ATOM 900 C CA . ALA A 1 113 ? -7.807 -2.109 -20.264 1.00 91.50 113 ALA A CA 1
ATOM 901 C C . ALA A 1 113 ? -8.202 -2.435 -18.810 1.00 91.50 113 ALA A C 1
ATOM 903 O O . ALA A 1 113 ? -9.362 -2.246 -18.441 1.00 91.50 113 ALA A O 1
ATOM 904 N N . ARG A 1 114 ? -7.233 -2.843 -17.975 1.00 90.81 114 ARG A N 1
ATOM 905 C CA . ARG A 1 114 ? -7.441 -3.094 -16.536 1.00 90.81 114 ARG A CA 1
ATOM 906 C C . ARG A 1 114 ? -7.777 -1.811 -15.789 1.00 90.81 114 ARG A C 1
ATOM 908 O O . ARG A 1 114 ? -8.651 -1.802 -14.931 1.00 90.81 114 ARG A O 1
ATOM 915 N N . ALA A 1 115 ? -7.144 -0.703 -16.163 1.00 89.69 115 ALA A N 1
ATOM 916 C CA . ALA A 1 115 ? -7.442 0.599 -15.590 1.00 89.69 115 ALA A CA 1
ATOM 917 C C . ALA A 1 115 ? -8.902 1.012 -15.818 1.00 89.69 115 ALA A 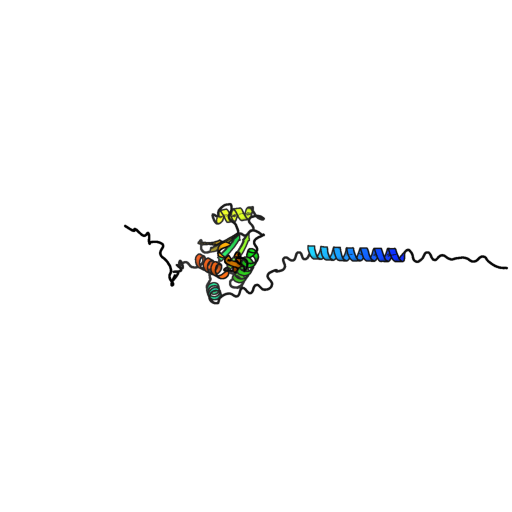C 1
ATOM 919 O O . ALA A 1 115 ? -9.576 1.427 -14.881 1.00 89.69 115 ALA A O 1
ATOM 920 N N . ARG A 1 116 ? -9.433 0.831 -17.036 1.00 91.50 116 ARG A N 1
ATOM 921 C CA . ARG A 1 116 ? -10.852 1.093 -17.344 1.00 91.50 116 ARG A CA 1
ATOM 922 C C . ARG A 1 116 ? -11.795 0.212 -16.532 1.00 91.50 116 ARG A C 1
ATOM 924 O O . ARG A 1 116 ? -12.874 0.669 -16.164 1.00 91.50 116 ARG A O 1
ATOM 931 N N . GLU A 1 117 ? -11.418 -1.035 -16.270 1.00 91.88 117 GLU A N 1
ATOM 932 C CA . GLU A 1 117 ? -12.194 -1.928 -15.411 1.00 91.88 117 GLU A CA 1
ATOM 933 C C . GLU A 1 117 ? -12.264 -1.399 -13.976 1.00 91.88 117 GLU A C 1
ATOM 935 O O . GLU A 1 117 ? -13.366 -1.228 -13.457 1.00 91.88 117 GLU A O 1
ATOM 940 N N . VAL A 1 118 ? -11.118 -1.046 -13.381 1.00 91.25 118 VAL A N 1
ATOM 941 C CA . VAL A 1 118 ? -11.047 -0.446 -12.037 1.00 91.25 118 VAL A CA 1
ATOM 942 C C . VAL A 1 118 ? -11.825 0.869 -11.983 1.00 91.25 118 VAL A C 1
ATOM 944 O O . VAL A 1 118 ? -12.626 1.068 -11.076 1.00 91.25 118 VAL A O 1
ATOM 947 N N . ILE A 1 119 ? -11.669 1.742 -12.982 1.00 91.19 119 ILE A N 1
ATOM 948 C CA . ILE A 1 119 ? -12.387 3.021 -13.062 1.00 91.19 119 ILE A CA 1
ATOM 949 C C . ILE A 1 119 ? -13.903 2.803 -13.076 1.00 91.19 119 ILE A C 1
ATOM 951 O O . ILE A 1 119 ? -14.621 3.478 -12.341 1.00 91.19 119 ILE A O 1
ATOM 955 N N . ARG A 1 120 ? -14.409 1.847 -13.868 1.00 91.06 120 ARG A N 1
ATOM 956 C CA . ARG A 1 120 ? -15.846 1.534 -13.899 1.00 91.06 120 ARG A CA 1
ATOM 957 C C . ARG A 1 120 ? -16.323 0.906 -12.593 1.00 91.06 120 ARG A C 1
ATOM 959 O O . ARG A 1 120 ? -17.349 1.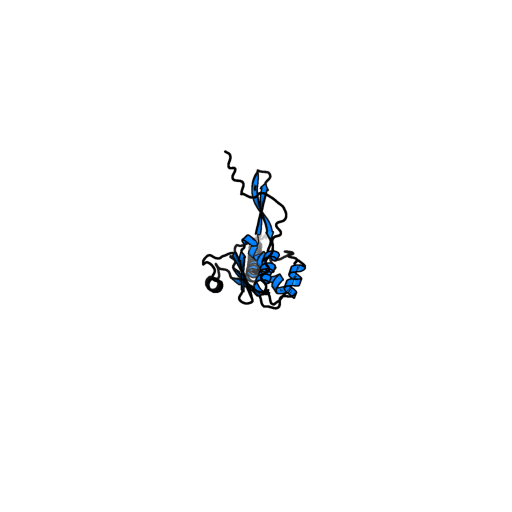330 -12.068 1.00 91.06 120 ARG A O 1
ATOM 966 N N . ARG A 1 121 ? -15.587 -0.082 -12.074 1.00 89.56 121 ARG A N 1
ATOM 967 C CA . ARG A 1 121 ? -15.934 -0.813 -10.846 1.00 89.56 121 ARG A CA 1
ATOM 968 C C . ARG A 1 121 ? -15.996 0.125 -9.644 1.00 89.56 121 ARG A C 1
ATOM 970 O O . ARG A 1 121 ? -16.979 0.115 -8.911 1.00 89.56 121 ARG A O 1
ATOM 977 N N . CYS A 1 122 ? -14.989 0.981 -9.502 1.00 86.56 122 CYS A N 1
ATOM 978 C CA . CYS A 1 122 ? -14.851 1.920 -8.394 1.00 86.56 122 CYS A CA 1
ATOM 979 C C . CYS A 1 122 ? -15.478 3.297 -8.673 1.00 86.56 122 CYS A C 1
ATOM 981 O O . CYS A 1 122 ? -15.332 4.204 -7.858 1.00 86.56 122 CYS A O 1
ATOM 983 N N . ARG A 1 123 ? -16.177 3.466 -9.808 1.00 89.31 123 ARG A N 1
ATOM 984 C CA . ARG A 1 123 ? -16.835 4.718 -10.233 1.00 89.31 123 ARG A CA 1
ATOM 985 C C . ARG A 1 123 ? -15.912 5.942 -10.154 1.00 89.31 123 ARG A C 1
ATOM 987 O O . ARG A 1 123 ? -16.316 7.018 -9.716 1.00 89.31 123 ARG A O 1
ATOM 994 N N . LEU A 1 124 ? -14.660 5.767 -10.564 1.00 88.06 124 LEU A N 1
ATOM 995 C CA . LEU A 1 124 ? -13.651 6.818 -10.526 1.00 88.06 124 LEU A CA 1
ATOM 996 C C . LEU A 1 124 ? -13.778 7.771 -11.725 1.00 88.06 124 LEU A C 1
ATOM 998 O O . LEU A 1 124 ? -14.302 7.391 -12.776 1.00 88.06 124 LEU A O 1
ATOM 1002 N N . PRO A 1 125 ? -13.244 9.000 -11.619 1.00 86.94 125 PRO A N 1
ATOM 1003 C CA . PRO A 1 125 ? -13.061 9.872 -12.773 1.00 86.94 125 PRO A CA 1
ATOM 1004 C C . PRO A 1 125 ? -12.163 9.225 -13.836 1.00 86.94 125 PRO A C 1
ATOM 1006 O O . PRO A 1 125 ? -11.201 8.531 -13.509 1.00 86.94 125 PRO A O 1
ATOM 1009 N N . ALA A 1 126 ? -12.399 9.530 -15.114 1.00 82.62 126 ALA A N 1
ATOM 1010 C CA . ALA A 1 126 ? -11.601 8.991 -16.223 1.00 82.62 126 ALA A CA 1
ATOM 1011 C C . ALA A 1 126 ? -10.102 9.352 -16.149 1.00 82.62 126 ALA A C 1
ATOM 1013 O O . ALA A 1 126 ? -9.273 8.658 -16.727 1.00 82.62 126 ALA A O 1
ATOM 1014 N N . GLN A 1 127 ? -9.763 10.433 -15.441 1.00 82.38 127 GLN A N 1
ATOM 1015 C CA . GLN A 1 127 ? -8.393 10.921 -15.249 1.00 82.38 127 GLN A CA 1
ATOM 1016 C C . GLN A 1 127 ? -7.828 10.608 -13.855 1.00 82.38 127 GLN A C 1
ATOM 1018 O O . GLN A 1 127 ? -6.823 11.201 -13.454 1.00 82.38 127 GLN A O 1
ATOM 1023 N N . ALA A 1 128 ? -8.490 9.726 -13.098 1.00 84.38 128 ALA A N 1
ATOM 1024 C CA . ALA A 1 128 ? -8.003 9.277 -11.804 1.00 84.38 128 ALA A CA 1
ATOM 1025 C C . ALA A 1 128 ? -6.569 8.744 -11.931 1.00 84.38 128 ALA A C 1
ATOM 1027 O O . ALA A 1 128 ? -6.240 8.062 -12.898 1.00 84.38 128 ALA A O 1
ATOM 1028 N N . ARG A 1 129 ? -5.716 9.081 -10.966 1.00 86.50 129 ARG A N 1
ATOM 1029 C CA . ARG A 1 129 ? -4.319 8.641 -10.903 1.00 86.50 129 ARG A CA 1
ATOM 1030 C C . ARG A 1 129 ? -3.796 8.782 -9.483 1.00 86.50 129 ARG A C 1
ATOM 1032 O O . ARG A 1 129 ? -4.303 9.613 -8.728 1.00 86.50 129 ARG A O 1
ATOM 1039 N N . ASN A 1 130 ? -2.765 8.014 -9.152 1.00 88.31 130 ASN A N 1
ATOM 1040 C CA . ASN A 1 130 ? -2.055 8.078 -7.873 1.00 88.31 130 ASN A CA 1
ATOM 1041 C C . ASN A 1 130 ? -2.994 7.903 -6.663 1.00 88.31 130 ASN A C 1
ATOM 1043 O O . ASN A 1 130 ? -2.995 8.698 -5.718 1.00 88.31 130 ASN A O 1
ATOM 1047 N N . LEU A 1 131 ? -3.819 6.855 -6.727 1.00 91.25 131 LEU A N 1
ATOM 1048 C CA . LEU A 1 131 ? -4.806 6.486 -5.713 1.00 91.25 131 LEU A CA 1
ATOM 1049 C C . LEU A 1 131 ? -4.518 5.083 -5.176 1.00 91.25 131 LEU A C 1
ATOM 1051 O O . LEU A 1 131 ? -4.062 4.207 -5.908 1.00 91.25 131 LEU A O 1
ATOM 1055 N N . ILE A 1 132 ? -4.842 4.848 -3.910 1.00 93.62 132 ILE A N 1
ATOM 1056 C CA . ILE A 1 132 ? -4.945 3.515 -3.321 1.00 93.62 132 ILE A CA 1
ATOM 1057 C C . ILE A 1 132 ? -6.394 3.308 -2.902 1.00 93.62 132 ILE A C 1
ATOM 1059 O O . ILE A 1 132 ? -6.970 4.141 -2.205 1.00 93.62 132 ILE A O 1
ATOM 1063 N N . ILE A 1 133 ? -6.989 2.209 -3.342 1.00 93.62 133 ILE A N 1
ATOM 1064 C CA . ILE A 1 133 ? -8.398 1.894 -3.120 1.00 93.62 133 ILE A CA 1
ATOM 1065 C C . ILE A 1 133 ? -8.459 0.683 -2.203 1.00 93.62 133 ILE A C 1
ATOM 1067 O O . ILE A 1 133 ? -7.874 -0.345 -2.523 1.00 93.62 133 ILE A O 1
ATOM 1071 N N . PHE A 1 134 ? -9.162 0.798 -1.087 1.00 94.31 134 PHE A N 1
ATOM 1072 C CA . PHE A 1 134 ? -9.403 -0.280 -0.136 1.00 94.31 134 PHE A CA 1
ATOM 1073 C C . PHE A 1 134 ? -10.856 -0.726 -0.276 1.00 94.31 134 PHE A C 1
ATOM 1075 O O . PHE A 1 134 ? -11.754 0.112 -0.221 1.00 94.31 134 PHE A O 1
ATOM 1082 N N . GLU A 1 135 ? -11.087 -2.022 -0.465 1.00 92.31 135 GLU A N 1
ATOM 1083 C CA . GLU A 1 135 ? -12.404 -2.626 -0.673 1.00 92.31 135 GLU A CA 1
ATOM 1084 C C . GLU A 1 135 ? -12.582 -3.817 0.287 1.00 92.31 135 GLU A C 1
ATOM 1086 O O . GLU A 1 135 ? -11.788 -4.757 0.268 1.00 92.31 135 GLU A O 1
ATOM 1091 N N . ALA A 1 136 ? -13.626 -3.790 1.120 1.00 91.06 136 ALA A N 1
ATOM 1092 C CA . ALA A 1 136 ? -14.030 -4.904 1.986 1.00 91.06 136 ALA A CA 1
ATOM 1093 C C . ALA A 1 136 ? -15.508 -4.762 2.369 1.00 91.06 136 ALA A C 1
ATOM 1095 O O . ALA A 1 136 ? -16.002 -3.642 2.456 1.00 91.06 136 ALA A O 1
ATOM 1096 N N . ASN A 1 137 ? -16.232 -5.866 2.593 1.00 85.88 137 ASN A N 1
ATOM 1097 C CA . ASN A 1 137 ? -17.624 -5.845 3.083 1.00 85.88 137 ASN A CA 1
ATOM 1098 C C . ASN A 1 137 ? -18.563 -4.878 2.316 1.00 85.88 137 ASN A C 1
ATOM 1100 O O . ASN A 1 137 ? -19.371 -4.175 2.920 1.00 85.88 137 ASN A O 1
ATOM 1104 N N . GLN A 1 138 ? -18.431 -4.806 0.982 1.00 84.75 138 GLN A N 1
ATOM 1105 C CA . GLN A 1 138 ? -19.149 -3.862 0.095 1.00 84.75 138 GLN A CA 1
ATOM 1106 C C . GLN A 1 138 ? -18.888 -2.366 0.363 1.00 84.75 138 GLN A C 1
ATOM 1108 O O . GLN A 1 138 ? -19.564 -1.501 -0.197 1.00 84.75 138 GLN A O 1
ATOM 1113 N N . ARG A 1 139 ? -17.897 -2.040 1.191 1.00 88.06 139 ARG A N 1
ATOM 1114 C CA . ARG A 1 139 ? -17.426 -0.683 1.458 1.00 88.06 139 ARG A CA 1
ATOM 1115 C C . ARG A 1 139 ? -16.144 -0.412 0.692 1.00 88.06 139 ARG A C 1
ATOM 1117 O O . ARG A 1 139 ? -15.362 -1.318 0.404 1.00 88.06 139 ARG A O 1
ATOM 1124 N N . MET A 1 140 ? -15.937 0.862 0.388 1.00 89.81 140 MET A N 1
ATOM 1125 C CA . MET A 1 140 ? -14.763 1.345 -0.317 1.00 89.81 140 MET A CA 1
ATOM 1126 C C . MET A 1 140 ? -14.224 2.591 0.367 1.00 89.81 140 MET A C 1
ATOM 1128 O O . MET A 1 140 ? -14.992 3.493 0.697 1.00 89.81 140 MET A O 1
ATOM 1132 N N . GLN A 1 141 ? -12.907 2.655 0.527 1.00 91.19 141 GLN A N 1
ATOM 1133 C CA . GLN A 1 141 ? -12.200 3.838 0.994 1.00 91.19 141 GLN A CA 1
ATOM 1134 C C . GLN A 1 141 ? -11.045 4.145 0.043 1.00 91.19 141 GLN A C 1
ATOM 1136 O O . GLN A 1 141 ? -10.270 3.260 -0.310 1.00 91.19 141 GLN A O 1
ATOM 1141 N N . ILE A 1 142 ? -10.919 5.406 -0.369 1.00 91.56 142 ILE A N 1
ATOM 1142 C CA . ILE A 1 142 ? -9.858 5.854 -1.276 1.00 91.56 142 ILE A CA 1
ATOM 1143 C C . ILE A 1 142 ? -8.864 6.704 -0.488 1.00 91.56 142 ILE A C 1
ATOM 1145 O O . ILE A 1 142 ? -9.255 7.627 0.227 1.00 91.56 142 ILE A O 1
ATOM 1149 N N . VAL A 1 143 ? -7.581 6.393 -0.645 1.00 90.81 143 VAL A N 1
ATOM 1150 C CA . VAL A 1 143 ? -6.455 7.174 -0.134 1.00 90.81 143 VAL A CA 1
ATOM 1151 C C . VAL A 1 143 ? -5.713 7.771 -1.323 1.00 90.81 143 VAL A C 1
ATOM 1153 O O . VAL A 1 143 ? -5.311 7.056 -2.240 1.00 90.81 143 VAL A O 1
ATOM 1156 N N . THR A 1 144 ? -5.549 9.089 -1.336 1.00 89.25 144 THR A N 1
ATOM 1157 C CA . THR A 1 144 ? -4.860 9.799 -2.420 1.00 89.25 144 THR A CA 1
ATOM 1158 C C . THR A 1 144 ? -3.385 9.983 -2.096 1.00 89.25 144 THR A C 1
ATOM 1160 O O . THR A 1 144 ? -2.986 10.045 -0.932 1.00 89.25 144 THR A O 1
ATOM 1163 N N . HIS A 1 145 ? -2.557 10.140 -3.127 1.00 85.31 145 HIS A N 1
ATOM 1164 C CA . HIS A 1 145 ? -1.137 10.428 -2.948 1.00 85.31 145 HIS A CA 1
ATOM 1165 C C . HIS A 1 145 ? -0.869 11.632 -2.025 1.00 85.31 145 HIS A C 1
ATOM 1167 O O . HIS A 1 145 ? 0.016 11.556 -1.176 1.00 85.31 145 HIS A O 1
ATOM 1173 N N . GLY A 1 146 ? -1.641 12.718 -2.152 1.00 81.38 146 GLY A N 1
ATOM 1174 C CA . GLY A 1 146 ? -1.450 13.928 -1.343 1.00 81.38 146 GLY A CA 1
ATOM 1175 C C . GLY A 1 146 ? -1.700 13.725 0.154 1.00 81.38 146 GLY A C 1
ATOM 1176 O O . GLY A 1 146 ? -1.177 14.478 0.964 1.00 81.38 146 GLY A O 1
ATOM 1177 N N . GLN A 1 147 ? -2.452 12.691 0.544 1.00 81.88 147 GLN A N 1
ATOM 1178 C CA . GLN A 1 147 ? -2.626 12.327 1.956 1.00 81.88 147 GLN A CA 1
ATOM 1179 C C . GLN A 1 147 ? -1.392 11.606 2.513 1.00 81.88 147 GLN A C 1
ATOM 1181 O O . GLN A 1 147 ? -1.106 11.668 3.703 1.00 81.88 147 GLN A O 1
ATOM 1186 N N . LEU A 1 148 ? -0.625 10.934 1.655 1.00 82.44 148 LEU A N 1
ATOM 1187 C CA . LEU A 1 148 ? 0.541 10.160 2.071 1.00 82.44 148 LEU A CA 1
ATOM 1188 C C . LEU A 1 148 ? 1.799 11.004 2.260 1.00 82.44 148 LEU A C 1
ATOM 1190 O O . LEU A 1 148 ? 2.775 10.526 2.845 1.00 82.44 148 LEU A O 1
ATOM 1194 N N . THR A 1 149 ? 1.809 12.229 1.740 1.00 77.62 149 THR A N 1
ATOM 1195 C CA . THR A 1 149 ? 2.978 13.102 1.727 1.00 77.62 149 THR A CA 1
ATOM 1196 C C . THR A 1 149 ? 2.723 14.350 2.554 1.00 77.62 149 THR A C 1
ATOM 1198 O O . THR A 1 149 ? 1.902 15.193 2.212 1.00 77.62 149 THR A O 1
ATOM 1201 N N . LYS A 1 150 ? 3.472 14.505 3.652 1.00 69.75 150 LYS A N 1
ATOM 1202 C CA . LYS A 1 150 ? 3.538 15.795 4.339 1.00 69.75 150 LYS A CA 1
ATOM 1203 C C . LYS A 1 150 ? 4.580 16.665 3.640 1.00 69.75 150 LYS A C 1
ATOM 1205 O O . LYS A 1 150 ? 5.744 16.274 3.517 1.00 69.75 150 LYS A O 1
ATOM 1210 N N . MET A 1 151 ? 4.143 17.821 3.153 1.00 67.12 151 MET A N 1
ATOM 1211 C CA . MET A 1 151 ? 5.014 18.851 2.599 1.00 67.12 151 MET A CA 1
ATOM 1212 C C . MET A 1 151 ? 5.155 19.942 3.655 1.00 67.12 151 MET A C 1
ATOM 1214 O O . MET A 1 151 ? 4.177 20.623 3.951 1.00 67.12 151 MET A O 1
ATOM 1218 N N . ASP A 1 152 ? 6.346 20.106 4.226 1.00 61.53 152 ASP A N 1
ATOM 1219 C CA . ASP A 1 152 ? 6.626 21.275 5.056 1.00 61.53 152 ASP A CA 1
ATOM 1220 C C . ASP A 1 152 ? 7.308 22.335 4.188 1.00 61.53 152 ASP A C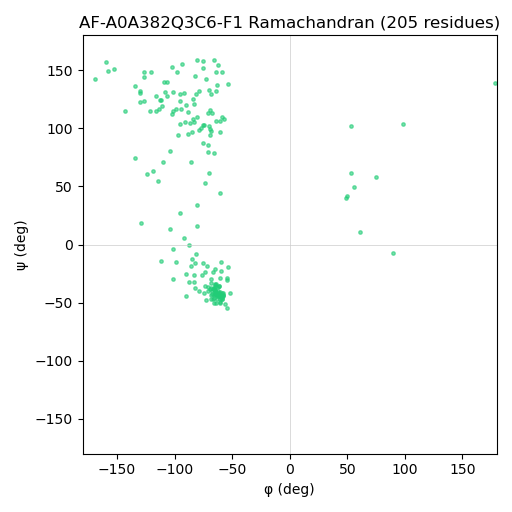 1
ATOM 1222 O O . ASP A 1 152 ? 8.274 22.064 3.464 1.00 61.53 152 ASP A O 1
ATOM 1226 N N . ALA A 1 153 ? 6.778 23.554 4.246 1.00 63.22 153 ALA A N 1
ATOM 1227 C CA . ALA A 1 153 ? 7.399 24.718 3.639 1.00 63.22 153 ALA A CA 1
ATOM 1228 C C . ALA A 1 153 ? 8.438 25.264 4.621 1.00 63.22 153 ALA A C 1
ATOM 1230 O O . ALA A 1 153 ? 8.090 25.828 5.657 1.00 63.22 153 ALA A O 1
ATOM 1231 N N . SER A 1 154 ? 9.717 25.086 4.307 1.00 66.50 154 SER A N 1
ATOM 1232 C CA . SER A 1 154 ? 10.809 25.688 5.066 1.00 66.50 154 SER A CA 1
ATOM 1233 C C . SER A 1 154 ? 11.447 26.794 4.237 1.00 66.50 154 SER A C 1
ATOM 1235 O O . SER A 1 154 ? 11.604 26.660 3.023 1.00 66.50 154 SER A O 1
ATOM 1237 N N . ARG A 1 155 ? 11.804 27.913 4.872 1.00 74.31 155 ARG A N 1
ATOM 1238 C CA . ARG A 1 155 ? 12.581 28.958 4.202 1.00 74.31 155 ARG A CA 1
ATOM 1239 C C . ARG A 1 155 ? 14.057 28.603 4.274 1.00 74.31 155 ARG A C 1
ATOM 1241 O O . ARG A 1 155 ? 14.603 28.407 5.356 1.00 74.31 155 ARG A O 1
ATOM 1248 N N . THR A 1 156 ? 14.704 28.554 3.118 1.00 72.50 156 THR A N 1
ATOM 1249 C CA . THR A 1 156 ? 16.163 28.437 3.034 1.00 72.50 156 THR A CA 1
ATOM 1250 C C . THR A 1 156 ? 16.810 29.703 3.600 1.00 72.50 156 THR A C 1
ATOM 1252 O O . THR A 1 156 ? 16.190 30.764 3.616 1.00 72.50 156 THR A O 1
ATOM 1255 N N . ALA A 1 157 ? 18.083 29.635 4.004 1.00 73.56 157 ALA A N 1
ATOM 1256 C CA . ALA A 1 157 ? 18.856 30.791 4.480 1.00 73.56 157 ALA A CA 1
ATOM 1257 C C . ALA A 1 157 ? 18.879 31.990 3.500 1.00 73.56 157 ALA A C 1
ATOM 1259 O O . ALA A 1 157 ? 19.137 33.115 3.912 1.00 73.56 157 ALA A O 1
ATOM 1260 N N . LYS A 1 158 ? 18.579 31.760 2.213 1.00 77.94 158 LYS A N 1
ATOM 1261 C CA . LYS A 1 158 ? 18.437 32.788 1.166 1.00 77.94 158 LYS A CA 1
ATOM 1262 C C . LYS A 1 158 ? 17.030 33.399 1.052 1.00 77.94 158 LYS A C 1
ATOM 1264 O O . LYS A 1 158 ? 16.820 34.268 0.218 1.00 77.94 158 LYS A O 1
ATOM 1269 N N . GLY A 1 159 ? 16.071 32.965 1.870 1.00 74.00 159 GLY A N 1
ATOM 1270 C CA . GLY A 1 159 ? 14.679 33.430 1.8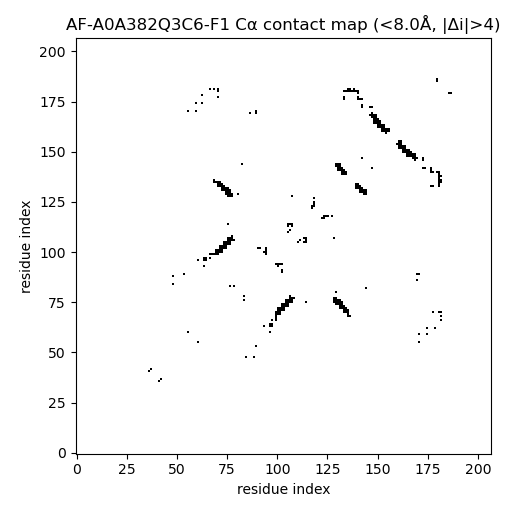42 1.00 74.00 159 GLY A CA 1
ATOM 1271 C C . GLY A 1 159 ? 13.751 32.641 0.912 1.00 74.00 159 GLY A C 1
ATOM 1272 O O . GLY A 1 159 ? 12.539 32.840 0.981 1.00 74.00 159 GLY A O 1
ATOM 1273 N N . ASP A 1 160 ? 14.285 31.715 0.110 1.00 77.38 160 ASP A N 1
ATOM 1274 C CA . ASP A 1 160 ? 13.498 30.885 -0.805 1.00 77.38 160 ASP A CA 1
ATOM 1275 C C . ASP A 1 160 ? 12.615 29.892 -0.043 1.00 77.38 160 ASP A C 1
ATOM 1277 O O . ASP A 1 160 ? 13.091 29.150 0.826 1.00 77.38 160 ASP A O 1
ATOM 1281 N N . LEU A 1 161 ? 11.325 29.859 -0.389 1.00 69.38 161 LEU A N 1
ATOM 1282 C CA . LEU A 1 161 ? 10.397 28.840 0.092 1.00 69.38 161 LEU A CA 1
ATOM 1283 C C . LEU A 1 161 ? 10.731 27.506 -0.575 1.00 69.38 161 LEU A C 1
ATOM 1285 O O . LEU A 1 161 ? 10.551 27.337 -1.779 1.00 69.38 161 LEU A O 1
ATOM 1289 N N . VAL A 1 162 ? 11.197 26.550 0.223 1.00 67.56 162 VAL A N 1
ATOM 1290 C CA . VAL A 1 162 ? 11.480 25.187 -0.215 1.00 67.56 162 VAL A CA 1
ATOM 1291 C C . VAL A 1 162 ? 10.468 24.254 0.425 1.00 67.56 162 VAL A C 1
ATOM 1293 O O . VAL A 1 162 ? 10.393 24.118 1.647 1.00 67.56 162 VAL A O 1
ATOM 1296 N N . PHE A 1 163 ? 9.693 23.583 -0.419 1.00 62.59 163 PHE A N 1
ATOM 1297 C CA . PHE A 1 163 ? 8.811 22.507 0.006 1.00 62.59 163 PHE A CA 1
ATOM 1298 C C . PHE A 1 163 ? 9.632 21.226 0.099 1.00 62.59 163 PHE A C 1
ATOM 1300 O O . PHE A 1 163 ? 10.002 20.639 -0.919 1.00 62.59 163 PHE A O 1
ATOM 1307 N N . LYS A 1 164 ? 9.945 20.797 1.322 1.00 57.97 164 LYS A N 1
ATOM 1308 C CA . LYS A 1 164 ? 10.624 19.522 1.553 1.00 57.97 164 LYS A CA 1
ATOM 1309 C C . LYS A 1 164 ? 9.589 18.498 1.998 1.00 57.97 164 LYS A C 1
ATOM 1311 O O . LYS A 1 164 ? 8.788 18.754 2.894 1.00 57.97 164 LYS A O 1
ATOM 1316 N N . ARG A 1 165 ? 9.608 17.321 1.374 1.00 61.28 165 ARG A N 1
ATOM 1317 C CA . ARG A 1 165 ? 8.841 16.170 1.853 1.00 61.28 165 ARG A CA 1
ATOM 1318 C C . ARG A 1 165 ? 9.442 15.726 3.184 1.00 61.28 165 ARG A C 1
ATOM 1320 O O . ARG A 1 165 ? 10.593 15.294 3.213 1.00 61.28 165 ARG A O 1
ATOM 1327 N N . THR A 1 166 ? 8.694 15.874 4.269 1.00 59.78 166 THR A N 1
ATOM 1328 C CA . THR A 1 166 ? 9.208 15.668 5.632 1.00 59.78 166 THR A CA 1
ATOM 1329 C C . THR A 1 166 ? 8.823 14.330 6.233 1.00 59.78 166 THR A C 1
ATOM 1331 O O . THR A 1 166 ? 9.593 13.793 7.021 1.00 59.78 166 THR A O 1
ATOM 1334 N N . ALA A 1 167 ? 7.680 13.757 5.846 1.00 69.50 167 ALA A N 1
ATOM 1335 C CA . ALA A 1 167 ? 7.244 12.458 6.350 1.00 69.50 167 ALA A CA 1
ATOM 1336 C C . ALA A 1 167 ? 6.337 11.711 5.360 1.00 69.50 167 ALA A C 1
ATOM 1338 O O . ALA A 1 167 ? 5.605 12.320 4.571 1.00 69.50 167 ALA A O 1
ATOM 1339 N N . PHE A 1 168 ? 6.380 10.379 5.430 1.00 80.00 168 PHE A N 1
ATOM 1340 C CA . PHE A 1 168 ? 5.435 9.481 4.770 1.00 80.00 168 PHE A CA 1
ATOM 1341 C C . PHE A 1 168 ? 4.377 9.035 5.782 1.00 80.00 168 PHE A C 1
ATOM 1343 O O . PHE A 1 168 ? 4.696 8.365 6.758 1.00 80.00 168 PHE A O 1
ATOM 1350 N N . LEU A 1 169 ? 3.116 9.401 5.549 1.00 82.75 169 LEU A N 1
ATOM 1351 C CA . LEU A 1 169 ? 1.991 9.110 6.451 1.00 82.75 169 LEU A CA 1
ATOM 1352 C C . LEU A 1 169 ? 1.225 7.837 6.041 1.00 82.75 169 LEU A C 1
ATOM 1354 O O . LEU A 1 169 ? 0.030 7.703 6.305 1.00 82.75 169 LEU A O 1
ATOM 1358 N N . GLY A 1 170 ? 1.917 6.903 5.380 1.00 86.06 170 GLY A N 1
ATOM 1359 C CA . GLY A 1 170 ? 1.349 5.665 4.842 1.00 86.06 170 GLY A CA 1
ATOM 1360 C C . GLY A 1 170 ? 0.598 4.834 5.872 1.00 86.06 170 GLY A C 1
ATOM 1361 O O . GLY A 1 170 ? -0.575 4.540 5.668 1.00 86.06 170 GLY A O 1
ATOM 1362 N N . GLU A 1 171 ? 1.252 4.496 6.988 1.00 89.19 171 GLU A N 1
ATOM 1363 C CA . GLU A 1 171 ? 0.660 3.638 8.023 1.00 89.19 171 GLU A CA 1
ATOM 1364 C C . GLU A 1 171 ? -0.638 4.240 8.575 1.00 89.19 171 GLU A C 1
ATOM 1366 O O . GLU A 1 171 ? -1.662 3.564 8.640 1.00 89.19 171 GLU A O 1
ATOM 1371 N N . LEU A 1 172 ? -0.626 5.538 8.898 1.00 87.00 172 LEU A N 1
ATOM 1372 C CA . LEU A 1 172 ? -1.789 6.241 9.438 1.00 87.00 172 LEU A CA 1
ATOM 1373 C C . LEU A 1 172 ? -3.002 6.120 8.507 1.00 87.00 172 LEU A C 1
ATOM 1375 O O . LEU A 1 172 ? -4.096 5.752 8.942 1.00 87.00 172 LEU A O 1
ATOM 1379 N N . HIS A 1 173 ? -2.813 6.430 7.222 1.00 91.31 173 HIS A N 1
ATOM 1380 C CA . HIS A 1 173 ? -3.906 6.422 6.257 1.00 91.31 173 HIS A CA 1
ATOM 1381 C C . HIS A 1 173 ? -4.344 5.007 5.877 1.00 91.31 173 HIS A C 1
ATOM 1383 O O . HIS A 1 173 ? -5.541 4.782 5.707 1.00 91.31 173 HIS A O 1
ATOM 1389 N N . PHE A 1 174 ? -3.419 4.051 5.781 1.00 92.44 174 PHE A N 1
ATOM 1390 C CA . PHE A 1 174 ? -3.744 2.673 5.409 1.00 92.44 174 PHE A CA 1
ATOM 1391 C C . PHE A 1 174 ? -4.458 1.950 6.543 1.00 92.44 174 PHE A C 1
ATOM 1393 O O . PHE A 1 174 ? -5.531 1.400 6.314 1.00 92.44 174 PHE A O 1
ATOM 1400 N N . THR A 1 175 ? -3.952 2.031 7.775 1.00 91.44 175 THR A N 1
ATOM 1401 C CA . THR A 1 175 ? -4.630 1.457 8.947 1.00 91.44 175 THR A CA 1
ATOM 1402 C C . THR A 1 175 ? -6.028 2.053 9.110 1.00 91.44 175 THR A C 1
ATOM 1404 O O . THR A 1 175 ? -6.993 1.319 9.311 1.00 91.44 175 THR A O 1
ATOM 1407 N N . SER A 1 176 ? -6.169 3.374 8.951 1.00 89.88 176 SER A N 1
ATOM 1408 C CA . SER A 1 176 ? -7.477 4.039 8.998 1.00 89.88 176 SER A CA 1
ATOM 1409 C C . SER A 1 176 ? -8.421 3.549 7.893 1.00 89.88 176 SER A C 1
ATOM 1411 O O . SER A 1 176 ? -9.587 3.256 8.161 1.00 89.88 176 SER A O 1
ATOM 1413 N N . ALA A 1 177 ? -7.921 3.394 6.663 1.00 91.31 177 ALA A N 1
ATOM 1414 C CA . ALA A 1 177 ? -8.724 2.928 5.539 1.00 91.31 177 ALA A CA 1
ATOM 1415 C C . ALA A 1 177 ? -9.178 1.474 5.707 1.00 91.31 177 ALA A C 1
ATOM 1417 O O . ALA A 1 177 ? -10.365 1.198 5.547 1.00 91.31 177 ALA A O 1
ATOM 1418 N N . ILE A 1 178 ? -8.269 0.570 6.091 1.00 91.69 178 ILE A N 1
ATOM 1419 C CA . ILE A 1 178 ? -8.587 -0.836 6.386 1.00 91.69 178 ILE A CA 1
ATOM 1420 C C . ILE A 1 178 ? -9.632 -0.893 7.503 1.00 91.69 178 ILE A C 1
ATOM 1422 O O . ILE A 1 178 ? -10.624 -1.605 7.376 1.00 91.69 178 ILE A O 1
ATOM 1426 N N . ASN A 1 179 ? -9.467 -0.092 8.557 1.00 90.25 179 ASN A N 1
ATOM 1427 C CA . ASN A 1 179 ? -10.425 -0.018 9.653 1.00 90.25 179 ASN A CA 1
ATOM 1428 C C . ASN A 1 179 ? -11.813 0.443 9.175 1.00 90.25 179 ASN A C 1
ATOM 1430 O O . ASN A 1 179 ? -12.815 -0.162 9.539 1.00 90.25 179 ASN A O 1
ATOM 1434 N N . ALA A 1 180 ? -11.884 1.468 8.322 1.00 87.94 180 ALA A N 1
ATOM 1435 C CA . ALA A 1 180 ? -13.145 2.008 7.808 1.00 87.94 180 ALA A CA 1
ATOM 1436 C C . ALA A 1 180 ? -13.925 1.017 6.925 1.00 87.94 180 ALA A C 1
ATOM 1438 O O . ALA A 1 180 ? -15.159 0.980 6.975 1.00 87.94 180 ALA A O 1
ATOM 1439 N N . VAL A 1 181 ? -13.222 0.214 6.119 1.00 90.19 181 VAL A N 1
ATOM 1440 C CA . VAL A 1 181 ? -13.864 -0.786 5.246 1.00 90.19 181 VAL A CA 1
ATOM 1441 C C . VAL A 1 181 ? -14.185 -2.088 5.976 1.00 90.19 181 VAL A C 1
ATOM 1443 O O . VAL A 1 181 ? -15.135 -2.772 5.605 1.00 90.19 181 VAL A O 1
ATOM 1446 N N . SER A 1 182 ? -13.434 -2.408 7.030 1.00 87.25 182 SER A N 1
ATOM 1447 C CA . SER A 1 182 ? -13.562 -3.670 7.766 1.00 87.25 182 SER A CA 1
ATOM 1448 C C . SER A 1 182 ? -14.562 -3.579 8.911 1.00 87.25 182 SER A C 1
ATOM 1450 O O . SER A 1 182 ? -15.419 -4.449 9.044 1.00 87.25 182 SER A O 1
ATOM 1452 N N . ASN A 1 183 ? -14.524 -2.498 9.700 1.00 78.31 183 ASN A N 1
ATOM 1453 C CA . ASN A 1 183 ? -15.396 -2.369 10.859 1.00 78.31 183 ASN A CA 1
ATOM 1454 C C . ASN A 1 183 ? -16.800 -1.877 10.475 1.00 78.31 183 ASN A C 1
ATOM 1456 O O . ASN A 1 183 ? -16.940 -0.830 9.837 1.00 78.31 183 ASN A O 1
ATOM 1460 N N . PRO A 1 184 ? -17.876 -2.554 10.917 1.00 61.44 184 PRO A N 1
ATOM 1461 C CA . PRO A 1 184 ? -19.248 -2.147 10.621 1.00 61.44 184 PRO A CA 1
ATOM 1462 C C . PRO A 1 184 ? -19.628 -0.809 11.277 1.00 61.44 184 PRO A C 1
ATOM 1464 O O . PRO A 1 184 ? -20.495 -0.104 10.755 1.00 61.44 184 PRO A O 1
ATOM 1467 N N . VAL A 1 185 ? -18.944 -0.419 12.357 1.00 56.47 185 VAL A N 1
ATOM 1468 C CA . VAL A 1 185 ? -19.182 0.820 13.108 1.00 56.47 185 VAL A CA 1
ATOM 1469 C C . VAL A 1 185 ? -18.324 1.958 12.545 1.00 56.47 185 VAL A C 1
ATOM 1471 O O . VAL A 1 185 ? -17.099 1.882 12.535 1.00 56.47 185 VAL A O 1
ATOM 1474 N N . MET A 1 186 ? -18.966 3.034 12.082 1.00 44.25 186 MET A N 1
ATOM 1475 C CA . MET A 1 186 ? -18.292 4.263 11.646 1.00 44.25 186 MET A CA 1
ATOM 1476 C C . MET A 1 186 ? -17.467 4.848 12.801 1.00 44.25 186 MET A C 1
ATOM 1478 O O . MET A 1 186 ? -18.025 5.379 13.762 1.00 44.25 186 MET A O 1
ATOM 1482 N N . SER A 1 187 ? -16.138 4.786 12.706 1.00 41.59 187 SER A N 1
ATOM 1483 C CA . SER A 1 187 ? -15.250 5.435 13.671 1.00 41.59 187 SER A CA 1
ATOM 1484 C C . SER A 1 187 ? -15.243 6.942 13.405 1.00 41.59 187 SER A C 1
ATOM 1486 O O . SER A 1 187 ? -14.434 7.461 12.638 1.00 41.59 187 SER A O 1
ATOM 1488 N N . ARG A 1 188 ? -16.195 7.659 14.010 1.00 35.03 188 ARG A N 1
ATOM 1489 C CA . ARG A 1 188 ? -16.243 9.124 14.015 1.00 35.03 188 ARG A CA 1
ATOM 1490 C C . ARG A 1 188 ? -15.085 9.621 14.880 1.00 35.03 188 ARG A C 1
ATOM 1492 O O . ARG A 1 188 ? -15.193 9.673 16.101 1.00 35.03 188 ARG A O 1
ATOM 1499 N N . VAL A 1 189 ? -13.950 9.927 14.257 1.00 40.59 189 VAL A N 1
ATOM 1500 C CA . VAL A 1 189 ? -12.821 10.537 14.963 1.00 40.59 189 VAL A CA 1
ATOM 1501 C C . VAL A 1 189 ? -13.227 11.965 15.317 1.00 40.59 189 VAL A C 1
ATOM 1503 O O . VAL A 1 189 ? -13.256 12.848 14.462 1.00 40.59 189 VAL A O 1
ATOM 1506 N N . TYR A 1 190 ? -13.589 12.180 16.580 1.00 30.86 190 TYR A N 1
ATOM 1507 C CA . TYR A 1 190 ? -13.640 13.511 17.163 1.00 30.86 190 TYR A CA 1
ATOM 1508 C C . TYR A 1 190 ? -12.209 14.043 17.170 1.00 30.86 190 TYR A C 1
ATOM 1510 O O . TYR A 1 190 ? -11.374 13.592 17.955 1.00 30.86 190 TYR A O 1
ATOM 1518 N N . PHE A 1 191 ? -11.910 14.984 16.278 1.00 34.31 191 PHE A N 1
ATOM 1519 C CA . PHE A 1 191 ? -10.770 15.860 16.489 1.00 34.31 191 PHE A CA 1
ATOM 1520 C C . PHE A 1 191 ? -11.040 16.613 17.790 1.00 34.31 191 PHE A C 1
ATOM 1522 O O . PHE A 1 191 ? -11.894 17.497 17.842 1.00 34.31 191 PHE A O 1
ATOM 1529 N N . LEU A 1 192 ? -10.329 16.250 18.855 1.00 40.31 192 LEU A N 1
ATOM 1530 C CA . LEU A 1 192 ? -10.118 17.168 19.962 1.00 40.31 192 LEU A CA 1
ATOM 1531 C C . LEU A 1 192 ? -9.153 18.237 19.448 1.00 40.31 192 LEU A C 1
ATOM 1533 O O . LEU A 1 192 ? -7.945 18.171 19.661 1.00 40.31 192 LEU A O 1
ATOM 1537 N N . THR A 1 193 ? -9.693 19.200 18.703 1.00 39.00 193 THR A N 1
ATOM 1538 C CA . THR A 1 193 ? -9.007 20.457 18.418 1.00 39.00 193 THR A CA 1
ATOM 1539 C C . THR A 1 193 ? -8.991 21.240 19.726 1.00 39.00 193 THR A C 1
ATOM 1541 O O . THR A 1 193 ? -9.913 21.987 20.037 1.00 39.00 193 THR A O 1
ATOM 1544 N N . GLY A 1 194 ? -7.981 20.968 20.547 1.00 37.62 194 GLY A N 1
ATOM 1545 C CA . GLY A 1 194 ? -7.787 21.559 21.862 1.00 37.62 194 GLY A CA 1
ATOM 1546 C C . GLY A 1 194 ? -6.484 22.342 21.948 1.00 37.62 194 GLY A C 1
ATOM 1547 O O . GLY A 1 194 ? -5.621 21.967 22.729 1.00 37.62 194 GLY A O 1
ATOM 1548 N N . HIS A 1 195 ? -6.343 23.411 21.163 1.00 41.94 195 HIS A N 1
ATOM 1549 C CA . HIS A 1 195 ? -5.731 24.675 21.601 1.00 41.94 195 HIS A CA 1
ATOM 1550 C C . HIS A 1 195 ? -5.973 25.767 20.556 1.00 41.94 195 HIS A C 1
ATOM 1552 O O . HIS A 1 195 ? -6.044 25.473 19.366 1.00 41.94 195 HIS A O 1
ATOM 1558 N N . GLY A 1 196 ? -6.215 26.986 21.041 1.00 50.69 196 GLY A N 1
ATOM 1559 C CA . GLY A 1 196 ? -6.846 28.073 20.301 1.00 50.69 196 GLY A CA 1
ATOM 1560 C C . GLY A 1 196 ? -6.083 28.538 19.066 1.00 50.69 196 GLY A C 1
ATOM 1561 O O . GLY A 1 196 ? -4.869 28.414 18.997 1.00 50.69 196 GLY A O 1
ATOM 1562 N N . GLU A 1 197 ? -6.820 29.112 18.110 1.00 33.66 197 GLU A N 1
ATOM 1563 C CA . GLU A 1 197 ? -6.720 30.544 17.794 1.00 33.66 197 GLU A CA 1
ATOM 1564 C C . GLU A 1 197 ? -7.642 30.965 16.628 1.00 33.66 197 GLU A C 1
ATOM 1566 O O . GLU A 1 197 ? -7.802 30.263 15.634 1.00 33.66 197 GLU A O 1
ATOM 1571 N N . HIS A 1 198 ? -8.251 32.139 16.840 1.00 36.62 198 HIS A N 1
ATOM 1572 C CA . HIS A 1 198 ? -9.027 33.047 15.980 1.00 36.62 198 HIS A CA 1
ATOM 1573 C C . HIS A 1 198 ? -10.240 32.552 15.161 1.00 36.62 198 HIS A C 1
ATOM 1575 O O . HIS A 1 198 ? -10.141 32.082 14.030 1.00 36.62 198 HIS A O 1
ATOM 1581 N N . SER A 1 199 ? -11.433 32.858 15.689 1.00 40.25 199 SER A N 1
ATOM 1582 C CA . SER A 1 199 ? -12.695 32.912 14.940 1.00 40.25 199 SER A CA 1
ATOM 1583 C C . SER A 1 199 ? -12.662 34.020 13.868 1.00 40.25 199 SER A C 1
ATOM 1585 O O . SER A 1 199 ? -12.357 35.165 14.204 1.00 40.25 199 SER A O 1
ATOM 1587 N N . PRO A 1 200 ? -13.055 33.752 12.607 1.00 46.38 200 PRO A N 1
ATOM 1588 C CA . PRO A 1 200 ? -13.144 34.762 11.545 1.00 46.38 200 PRO A CA 1
ATOM 1589 C C . PRO A 1 200 ? -14.423 35.621 11.597 1.00 46.38 200 PRO A C 1
ATOM 1591 O O . PRO A 1 200 ? -14.755 36.301 10.630 1.00 46.38 200 PRO A O 1
ATOM 1594 N N . THR A 1 201 ? -15.155 35.629 12.712 1.00 46.00 201 THR A N 1
ATOM 1595 C CA . THR A 1 201 ? -16.350 36.468 12.882 1.00 46.00 201 THR A CA 1
ATOM 1596 C C . THR A 1 201 ? -16.067 37.576 13.885 1.00 46.00 201 THR A C 1
ATOM 1598 O O . THR A 1 201 ? -16.562 37.575 15.006 1.00 46.00 201 THR A O 1
ATOM 1601 N N . ASN A 1 202 ? -15.244 38.533 13.470 1.00 37.50 202 ASN A N 1
ATOM 1602 C CA . ASN A 1 202 ? -15.320 39.885 14.005 1.00 37.50 202 ASN A CA 1
ATOM 1603 C C . ASN A 1 202 ? -15.258 40.863 12.830 1.00 37.50 202 ASN A C 1
ATOM 1605 O O . ASN A 1 202 ? -14.233 41.472 12.537 1.00 37.50 202 ASN A O 1
ATOM 1609 N N . THR A 1 203 ? -16.362 40.949 12.091 1.00 44.94 203 THR A N 1
ATOM 1610 C CA . THR A 1 203 ? -16.637 42.112 11.251 1.00 44.94 203 THR A CA 1
ATOM 1611 C C . THR A 1 203 ? -16.920 43.275 12.188 1.00 44.94 203 THR A C 1
ATOM 1613 O O . THR A 1 203 ? -18.016 43.384 12.736 1.00 44.94 203 THR A O 1
ATOM 1616 N N . GLY A 1 204 ? -15.904 44.112 12.394 1.00 40.38 204 GLY A N 1
ATOM 1617 C CA . GLY A 1 204 ? -16.044 45.390 13.069 1.00 40.38 204 GLY A CA 1
ATOM 1618 C C . GLY A 1 204 ? -17.087 46.242 12.353 1.00 40.38 204 GLY A C 1
ATOM 1619 O O . GLY A 1 204 ? -16.854 46.734 11.253 1.00 40.38 204 GLY A O 1
ATOM 1620 N N . SER A 1 205 ? -18.240 46.405 12.993 1.00 41.47 205 SER A N 1
ATOM 1621 C CA . SER A 1 205 ? -19.148 47.514 12.738 1.00 41.47 205 SER A CA 1
ATOM 1622 C C . SER A 1 205 ? -18.707 48.653 13.651 1.00 41.47 205 SER A C 1
ATOM 1624 O O . SER A 1 205 ? -19.071 48.675 14.825 1.00 41.47 205 SER A O 1
ATOM 1626 N N . ALA A 1 206 ? -17.888 49.562 13.128 1.00 40.72 206 ALA A N 1
ATOM 1627 C CA . ALA A 1 206 ? -17.675 50.866 13.742 1.00 40.72 206 ALA A CA 1
ATOM 1628 C C . ALA A 1 206 ? -18.738 51.824 13.188 1.00 40.72 206 ALA A C 1
ATOM 1630 O O . ALA A 1 206 ? -18.773 52.080 11.982 1.00 40.72 206 ALA A O 1
ATOM 1631 N N . GLY A 1 207 ? -19.626 52.271 14.076 1.00 35.50 207 GLY A N 1
ATOM 1632 C CA . GLY A 1 207 ? -20.287 53.570 13.966 1.00 35.50 207 GLY A CA 1
ATOM 1633 C C . GLY A 1 207 ? -19.446 54.643 14.644 1.00 35.50 207 GLY A C 1
ATOM 1634 O O . GLY A 1 207 ? -18.500 54.266 15.376 1.00 35.50 207 GLY A O 1
#

Sequence (207 aa):
MSTPGNESYSTGRRWGGWVNCALAVLSVLALAAMANYLSYRHYTRASVAENIDLEFSSRTELMLRQLDNEVNVTVFYDEEESTRVLVLELLKKYQHANPLVRFTAVNPLREPARAREVIRRCRLPAQARNLIIFEANQRMQIVTHGQLTKMDASRTAKGDLVFKRTAFLGELHFTSAINAVSNPVMSRVYFLTGHGEHSPTNTGSAG

Solvent-accessible surface area (backbone atoms only — not comparable to full-atom values): 12861 Å² total; per-residue (Å²): 138,88,79,86,84,81,85,78,80,78,86,72,70,73,59,59,57,54,53,51,51,52,52,50,54,52,49,53,50,50,50,51,50,49,54,48,51,43,48,68,76,52,68,62,87,68,63,98,67,78,80,74,86,77,76,75,55,74,66,55,53,53,52,46,72,67,58,85,67,62,33,44,31,43,37,35,36,55,91,86,46,79,62,51,59,59,53,52,56,50,51,50,51,50,25,70,71,28,78,49,41,41,75,48,81,44,38,54,84,84,36,52,70,62,36,52,50,51,29,61,76,70,68,48,60,97,81,67,67,42,35,35,37,36,38,16,91,96,33,73,37,78,46,49,54,74,71,32,48,44,70,45,78,43,67,44,99,85,66,50,80,41,74,43,80,74,48,76,39,50,67,64,54,47,52,50,36,54,47,62,25,67,42,92,67,84,82,78,77,76,78,79,83,81,74,89,82,82,79,92,81,74,81,82,81,80,129

InterPro domains:
  IPR055396 Domain of unknown function DUF7088 [PF23357] (57-120)

Mean predicted aligned error: 16.33 Å

Secondary structure (DSSP, 8-state):
--PPP-----TTSSHHHHHHHHHHHHHHHHHHHHHHHHHHHT-----TTTT---PPPHHHHHHHHH--S-EEEEEE--TT-THHHHHHHHHHHHHHH-TTEEEEEE-TTT-HHHHHHHHHHTT--TT--SEEEEEETTEEEEEEHHHHEEEEEEE-TTS-EEEEEEEE-HHHHHHHHHHHHH-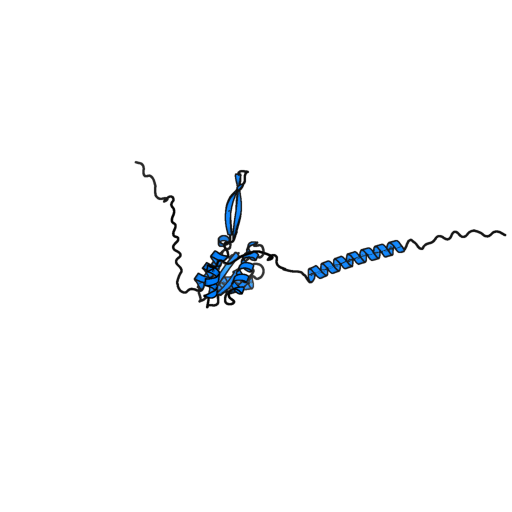SS---------S----S-------

Radius of gyration: 32.23 Å; Cα contacts (8 Å, |Δi|>4): 200; chains: 1; bounding box: 108×73×72 Å

Nearest PDB structures (foldseek):
  1z6n-assembly1_A  TM=7.626E-01  e=1.025E-03  Pseudomonas aeruginosa PAO1
  3lef-assembly1_A-2  TM=5.652E-01  e=1.404E-03  synthetic construct
  5h29-assembly1_A  TM=7.436E-01  e=8.189E-03  Enterococcus faecalis V583
  6il7-assembly1_A  TM=7.392E-01  e=1.355E-02  Enterococcus faecalis V583
  4nwy-assembly3_C  TM=5.860E-01  e=5.419E-02  Homo sapiens

pLDDT: mean 74.55, std 18.8, range [30.86, 95.62]

Foldseek 3Di:
DDDDDDDDDPPPPPVVVVVVVVVVVVVVVVVVVVVVVCCVVPPPPPDPPPDPPPDADPVLLVLLVPQPWAKEKEFFAAPPDPCVSVLVSVQVVSCVSHVSRHYDYDYCVPCVVVVVVCCVVVVHPPPDHQWMWIATPNDIDIDHPVNQWDWDFDQDPVRDTDTDGDGGCNNVVVSVRNCCNRDPDPPPDPPPPPDDDDDPPDPDPDD

Organism: NCBI:txid408172